Protein AF-A0A369H3G3-F1 (afdb_monomer_lite)

Foldseek 3Di:
DDDPPPPPPPPAFWEWEWDADLVQRKTWIWIDDPPDDTDIDIFGWDQQDDPPDDDPDDDDDPDSVVLVVVRSPKKKWFKWQDDPPPDIDTQAIEIFDDPQDSGIARDPDDRRYDHLVVLLVLLVVVCVQLVHQQADCCLNSPDGCVPDDPVRSVVSGNSRVSRDQLSSNLSVLLVVVCCVQPVPPDDRDHLVSLVSLLCDADPVRHHAEMEIEMAADDDPSSVVSSVSSCVSSVYHYHYRYGYYPDPDDDPPPPPPPPVPDDDDDDDDPDDDDDDDDDDDDDDDDDDDDDDPVVPD

Structure (mmCIF, N/CA/C/O backbone):
data_AF-A0A369H3G3-F1
#
_entry.id   AF-A0A369H3G3-F1
#
loop_
_atom_site.group_PDB
_atom_site.id
_atom_site.type_symbol
_atom_site.label_atom_id
_atom_site.label_alt_id
_atom_site.label_comp_id
_atom_site.label_asym_id
_atom_site.label_entity_id
_atom_site.label_seq_id
_atom_site.pdbx_PDB_ins_code
_atom_site.Cartn_x
_atom_site.Cartn_y
_atom_site.Cartn_z
_atom_site.occupancy
_atom_site.B_iso_or_equiv
_atom_site.auth_seq_id
_atom_site.auth_comp_id
_atom_site.auth_asym_id
_atom_site.auth_atom_id
_atom_site.pdbx_PDB_model_num
ATOM 1 N N . MET A 1 1 ? -27.348 44.292 0.854 1.00 45.50 1 MET A N 1
ATOM 2 C CA . MET A 1 1 ? -26.007 43.823 1.258 1.00 45.50 1 MET A CA 1
ATOM 3 C C . MET A 1 1 ? -26.190 42.672 2.229 1.00 45.50 1 MET A C 1
ATOM 5 O O . MET A 1 1 ? -26.580 42.899 3.362 1.00 45.50 1 MET A O 1
ATOM 9 N N . SER A 1 2 ? -26.004 41.445 1.760 1.00 36.53 2 SER A N 1
ATOM 10 C CA . SER A 1 2 ? -25.812 40.253 2.588 1.00 36.53 2 SER A CA 1
ATOM 11 C C . SER A 1 2 ? -25.067 39.283 1.681 1.00 36.53 2 SER A C 1
ATOM 13 O O . SER A 1 2 ? -25.612 38.836 0.674 1.00 36.53 2 SER A O 1
ATOM 15 N N . SER A 1 3 ? -23.766 39.162 1.949 1.00 36.84 3 SER A N 1
ATOM 16 C CA . SER A 1 3 ? -22.799 38.398 1.166 1.00 36.84 3 SER A CA 1
ATOM 17 C C . SER A 1 3 ? -23.162 36.923 1.227 1.00 36.84 3 SER A C 1
ATOM 19 O O . SER A 1 3 ? -23.218 36.341 2.309 1.00 36.84 3 SER A O 1
ATOM 21 N N . SER A 1 4 ? -23.431 36.330 0.071 1.00 40.62 4 SER A N 1
ATOM 22 C CA . SER A 1 4 ? -23.392 34.888 -0.112 1.00 40.62 4 SER A CA 1
ATOM 23 C C . SER A 1 4 ? -21.926 34.479 -0.242 1.00 40.62 4 SER A C 1
ATOM 25 O O . SER A 1 4 ? -21.420 34.329 -1.353 1.00 40.62 4 SER A O 1
ATOM 27 N N . ASP A 1 5 ? -21.246 34.333 0.891 1.00 36.75 5 ASP A N 1
ATOM 28 C CA . ASP A 1 5 ? -19.945 33.672 0.941 1.00 36.75 5 ASP A CA 1
ATOM 29 C C . ASP A 1 5 ? -20.209 32.165 0.870 1.00 36.75 5 ASP A C 1
ATOM 31 O O . ASP A 1 5 ? -20.329 31.459 1.871 1.00 36.75 5 ASP A O 1
ATOM 35 N N . THR A 1 6 ? -20.395 31.670 -0.352 1.00 38.16 6 THR A N 1
ATOM 36 C CA . THR A 1 6 ? -20.134 30.269 -0.655 1.00 38.16 6 THR A CA 1
ATOM 37 C C . THR A 1 6 ? -18.631 30.083 -0.524 1.00 38.16 6 THR A C 1
ATOM 39 O O . THR A 1 6 ? -17.883 30.366 -1.460 1.00 38.16 6 THR A O 1
ATOM 42 N N . ASP A 1 7 ? -18.197 29.654 0.661 1.00 36.34 7 ASP A N 1
ATOM 43 C CA . ASP A 1 7 ? -16.908 29.001 0.855 1.00 36.34 7 ASP A CA 1
ATOM 44 C C . ASP A 1 7 ? -16.880 27.764 -0.056 1.00 36.34 7 ASP A C 1
ATOM 46 O O . ASP A 1 7 ? -17.231 26.648 0.335 1.00 36.34 7 ASP A O 1
ATOM 50 N N . ASP A 1 8 ? -16.466 27.979 -1.304 1.00 37.00 8 ASP A N 1
ATOM 51 C CA . ASP A 1 8 ? -15.813 26.972 -2.123 1.00 37.00 8 ASP A CA 1
ATOM 52 C C . ASP A 1 8 ? -14.529 26.599 -1.380 1.00 37.00 8 ASP A C 1
ATOM 54 O O . ASP A 1 8 ? -13.436 27.105 -1.651 1.00 37.00 8 ASP A O 1
ATOM 58 N N . ALA A 1 9 ? -14.666 25.714 -0.391 1.00 38.75 9 ALA A N 1
ATOM 59 C CA . ALA A 1 9 ? -13.563 24.921 0.102 1.00 38.75 9 ALA A CA 1
ATOM 60 C C . ALA A 1 9 ? -13.058 24.126 -1.102 1.00 38.75 9 ALA A C 1
ATOM 62 O O . ALA A 1 9 ? -13.552 23.042 -1.403 1.00 38.75 9 ALA A O 1
ATOM 63 N N . LEU A 1 10 ? -12.125 24.723 -1.845 1.00 41.72 10 LEU A N 1
ATOM 64 C CA . LEU A 1 10 ? -11.350 24.064 -2.876 1.00 41.72 10 LEU A CA 1
ATOM 65 C C . LEU A 1 10 ? -10.839 22.769 -2.252 1.00 41.72 10 LEU A C 1
ATOM 67 O O . LEU A 1 10 ? -9.944 22.811 -1.402 1.00 41.72 10 LEU A O 1
ATOM 71 N N . ASP A 1 11 ? -11.458 21.652 -2.647 1.00 48.09 11 ASP A N 1
ATOM 72 C CA . ASP A 1 11 ? -11.053 20.285 -2.335 1.00 48.09 11 ASP A CA 1
ATOM 73 C C . ASP A 1 11 ? -9.601 20.155 -2.780 1.00 48.09 11 ASP A C 1
ATOM 75 O O . ASP A 1 11 ? -9.264 19.898 -3.940 1.00 48.09 11 ASP A O 1
ATOM 79 N N . THR A 1 12 ? -8.709 20.478 -1.861 1.00 62.12 12 THR A N 1
ATOM 80 C CA . THR A 1 12 ? -7.307 20.656 -2.162 1.00 62.12 12 THR A CA 1
ATOM 81 C C . THR A 1 12 ? -6.728 19.250 -2.172 1.00 62.12 12 THR A C 1
ATOM 83 O O . THR A 1 12 ? -6.909 18.438 -1.265 1.00 62.12 12 THR A O 1
ATOM 86 N N . VAL A 1 13 ? -6.148 18.880 -3.309 1.00 70.50 13 VAL A N 1
ATOM 87 C CA . VAL A 1 13 ? -5.650 17.524 -3.519 1.00 70.50 13 VAL A CA 1
ATOM 88 C C . VAL A 1 13 ? -4.270 17.424 -2.866 1.00 70.50 13 VAL A C 1
ATOM 90 O O . VAL A 1 13 ? -3.424 18.282 -3.132 1.00 70.50 13 VAL A O 1
ATOM 93 N N . PRO A 1 14 ? -3.987 16.381 -2.063 1.00 78.62 14 PRO A N 1
ATOM 94 C CA . PRO A 1 14 ? -2.675 16.211 -1.450 1.00 78.62 14 PRO A CA 1
ATOM 95 C C . PRO A 1 14 ? -1.556 16.229 -2.497 1.00 78.62 14 PRO A C 1
ATOM 97 O O . PRO A 1 14 ? -1.630 15.511 -3.499 1.00 78.62 14 PRO A O 1
ATOM 100 N N . LEU A 1 15 ? -0.493 17.000 -2.260 1.00 82.69 15 LEU A N 1
ATOM 101 C CA . LEU A 1 15 ? 0.568 17.212 -3.246 1.00 82.69 15 LEU A CA 1
ATOM 102 C C . LEU A 1 15 ? 1.833 16.418 -2.905 1.00 82.69 15 LEU A C 1
ATOM 104 O O . LEU A 1 15 ? 2.339 16.462 -1.785 1.00 82.69 15 LEU A O 1
ATOM 108 N N . PHE A 1 16 ? 2.388 15.741 -3.908 1.00 84.19 16 PHE A N 1
ATOM 109 C CA . PHE A 1 16 ? 3.675 15.058 -3.863 1.00 84.19 16 PHE A CA 1
ATOM 110 C C . PHE A 1 16 ? 4.708 15.791 -4.723 1.00 84.19 16 PHE A C 1
ATOM 112 O O . PHE A 1 16 ? 4.512 16.008 -5.921 1.00 84.19 16 PHE A O 1
ATOM 119 N N . ILE A 1 17 ? 5.856 16.096 -4.124 1.00 83.44 17 ILE A N 1
ATOM 120 C CA . ILE A 1 17 ? 7.028 16.649 -4.805 1.00 83.44 17 ILE A CA 1
ATOM 121 C C . ILE A 1 17 ? 8.156 15.630 -4.691 1.00 83.44 17 ILE A C 1
ATOM 123 O O . ILE A 1 17 ? 8.555 15.248 -3.590 1.00 83.44 17 ILE A O 1
ATOM 127 N N . HIS A 1 18 ? 8.646 15.165 -5.835 1.00 85.12 18 HIS A N 1
ATOM 128 C CA . HIS A 1 18 ? 9.759 14.225 -5.938 1.00 85.12 18 HIS A CA 1
ATOM 129 C C . HIS A 1 18 ? 11.017 14.993 -6.319 1.00 85.12 18 HIS A C 1
ATOM 131 O O . HIS A 1 18 ? 11.036 15.673 -7.338 1.00 85.12 18 HIS A O 1
ATOM 137 N N . VAL A 1 19 ? 12.055 14.888 -5.493 1.00 84.00 19 VAL A N 1
ATOM 138 C CA . VAL A 1 19 ? 13.368 15.487 -5.744 1.00 84.00 19 VAL A CA 1
ATOM 139 C C . VAL A 1 19 ? 14.396 14.375 -5.647 1.00 84.00 19 VAL A C 1
ATOM 141 O O . VAL A 1 19 ? 14.564 13.783 -4.579 1.00 84.00 19 VAL A O 1
ATOM 144 N N . TYR A 1 20 ? 15.047 14.061 -6.761 1.00 81.19 20 TYR A N 1
ATOM 145 C CA . TYR A 1 20 ? 16.100 13.059 -6.798 1.00 81.19 20 TYR A CA 1
ATOM 146 C C . TYR A 1 20 ? 17.467 13.735 -6.700 1.00 81.19 20 TYR A C 1
ATOM 148 O O . TYR A 1 20 ? 17.742 14.693 -7.412 1.00 81.19 20 TYR A O 1
ATOM 156 N N . ASP A 1 21 ? 18.309 13.236 -5.803 1.00 81.31 21 ASP A N 1
ATOM 157 C CA . ASP A 1 21 ? 19.702 13.641 -5.681 1.00 81.31 21 ASP A CA 1
ATOM 158 C C . ASP A 1 21 ? 20.582 12.508 -6.212 1.00 81.31 21 ASP A C 1
ATOM 160 O O . ASP A 1 21 ? 20.725 11.456 -5.580 1.00 81.31 21 ASP A O 1
ATOM 164 N N . SER A 1 22 ? 21.166 12.728 -7.391 1.00 78.31 22 SER A N 1
ATOM 165 C CA . SER A 1 22 ? 22.056 11.774 -8.054 1.00 78.31 22 SER A CA 1
ATOM 166 C C . SER A 1 22 ? 23.370 11.556 -7.306 1.00 78.31 22 SER A C 1
ATOM 168 O O . SER A 1 22 ? 23.975 10.500 -7.461 1.00 78.31 22 SER A O 1
ATOM 170 N N . THR A 1 23 ? 23.803 12.521 -6.490 1.00 78.44 23 THR A N 1
ATOM 171 C CA . THR A 1 23 ? 25.054 12.448 -5.721 1.00 78.44 23 THR A CA 1
ATOM 172 C C . THR A 1 23 ? 24.910 11.468 -4.569 1.00 78.44 23 THR A C 1
ATOM 174 O O . THR A 1 23 ? 25.780 10.635 -4.330 1.00 78.44 23 THR A O 1
ATOM 177 N N . THR A 1 24 ? 23.779 11.543 -3.865 1.00 77.31 24 THR A N 1
ATOM 178 C CA . THR A 1 24 ? 23.489 10.674 -2.717 1.00 77.31 24 THR A CA 1
ATOM 179 C C . THR A 1 24 ? 22.652 9.448 -3.086 1.00 77.31 24 THR A C 1
ATOM 181 O O . THR A 1 24 ? 22.405 8.600 -2.229 1.00 77.31 24 THR A O 1
ATOM 184 N N . ASN A 1 25 ? 22.222 9.331 -4.348 1.00 79.81 25 ASN A N 1
ATOM 185 C CA . ASN A 1 25 ? 21.319 8.287 -4.842 1.00 79.81 25 ASN A CA 1
ATOM 186 C C . ASN A 1 25 ? 20.021 8.211 -4.010 1.00 79.81 25 ASN A C 1
ATOM 188 O O . ASN A 1 25 ? 19.512 7.132 -3.683 1.00 79.81 25 ASN A O 1
ATOM 192 N N . THR A 1 26 ? 19.486 9.375 -3.621 1.00 82.12 26 THR A N 1
ATOM 193 C CA . THR A 1 26 ? 18.294 9.472 -2.770 1.00 82.12 26 THR A CA 1
ATOM 194 C C . THR A 1 26 ? 17.118 10.113 -3.496 1.00 82.12 26 THR A C 1
ATOM 196 O O . THR A 1 26 ? 17.262 11.099 -4.210 1.00 82.12 26 THR A O 1
ATOM 199 N N . LEU A 1 27 ? 15.920 9.562 -3.294 1.00 81.94 27 LEU A N 1
ATOM 200 C CA . LEU A 1 27 ? 14.663 10.184 -3.699 1.0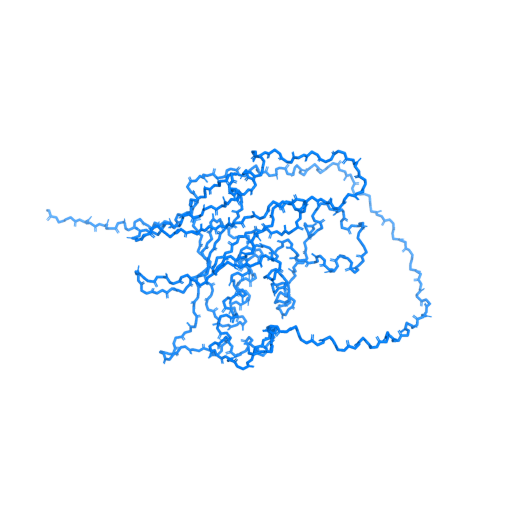0 81.94 27 LEU A CA 1
ATOM 201 C C . LEU A 1 27 ? 14.012 10.807 -2.464 1.00 81.94 27 LEU A C 1
ATOM 203 O O . LEU A 1 27 ? 13.510 10.105 -1.583 1.00 81.94 27 LEU A O 1
ATOM 207 N N . LYS A 1 28 ? 14.012 12.134 -2.398 1.00 85.00 28 LYS A N 1
ATOM 208 C CA . LYS A 1 28 ? 13.278 12.903 -1.396 1.00 85.00 28 LYS A CA 1
ATOM 209 C C . LYS A 1 28 ? 11.845 13.101 -1.876 1.00 85.00 28 LYS A C 1
ATOM 211 O O . LYS A 1 28 ? 11.605 13.567 -2.987 1.00 85.00 28 LYS A O 1
ATOM 216 N N . VAL A 1 29 ? 10.893 12.776 -1.014 1.00 82.94 29 VAL A N 1
ATOM 217 C CA . VAL A 1 29 ? 9.469 13.006 -1.235 1.00 82.94 29 VAL A CA 1
ATOM 218 C C . VAL A 1 29 ? 8.984 14.019 -0.221 1.00 82.94 29 VAL A C 1
ATOM 220 O O . VAL A 1 29 ? 9.092 13.794 0.982 1.00 82.94 29 VAL A O 1
ATOM 223 N N . VAL A 1 30 ? 8.459 15.133 -0.716 1.00 82.00 30 VAL A N 1
ATOM 224 C CA . VAL A 1 30 ? 7.748 16.114 0.099 1.00 82.00 30 VAL A CA 1
ATOM 225 C C . VAL A 1 30 ? 6.263 15.919 -0.145 1.00 82.00 30 VAL A C 1
ATOM 227 O O . VAL A 1 30 ? 5.804 16.008 -1.283 1.00 82.00 30 VAL A O 1
ATOM 23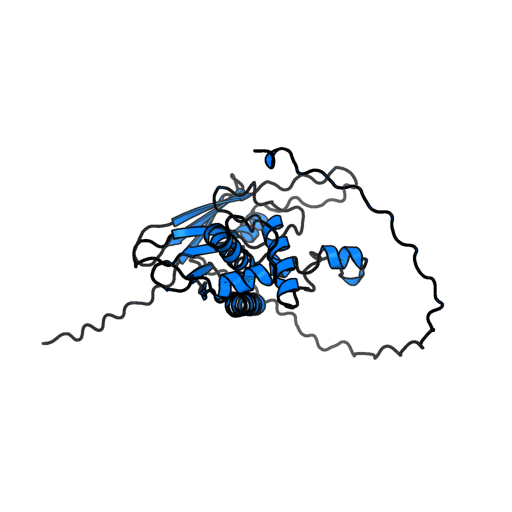0 N N . PHE A 1 31 ? 5.535 15.614 0.917 1.00 81.62 31 PHE A N 1
ATOM 231 C CA . PHE A 1 31 ? 4.087 15.590 0.936 1.00 81.62 31 PHE A CA 1
ATOM 232 C C . PHE A 1 31 ? 3.589 16.881 1.577 1.00 81.62 31 PHE A C 1
ATOM 234 O O . PHE A 1 31 ? 4.035 17.247 2.665 1.00 81.62 31 PHE A O 1
ATOM 241 N N . GLN A 1 32 ? 2.691 17.571 0.891 1.00 77.69 32 GLN A N 1
ATOM 242 C CA . GLN A 1 32 ? 2.034 18.760 1.403 1.00 77.69 32 GLN A CA 1
ATOM 243 C C . GLN A 1 32 ? 0.539 18.476 1.480 1.00 77.69 32 GLN A C 1
ATOM 245 O O . GLN A 1 32 ? -0.100 18.222 0.455 1.00 77.69 32 GLN A O 1
ATOM 250 N N . ASP A 1 33 ? 0.029 18.486 2.709 1.00 70.81 33 ASP A N 1
ATOM 251 C CA . ASP A 1 33 ? -1.402 18.522 2.964 1.00 70.81 33 ASP A CA 1
ATOM 252 C C . ASP A 1 33 ? -1.888 19.972 2.891 1.00 70.81 33 ASP A C 1
ATOM 254 O O . ASP A 1 33 ? -1.112 20.927 2.976 1.00 70.81 33 ASP A O 1
ATOM 258 N N . CYS A 1 34 ? -3.185 20.131 2.722 1.00 59.50 34 CYS A N 1
ATOM 259 C CA . CYS A 1 34 ? -3.842 21.380 2.367 1.00 59.50 34 CYS A CA 1
ATOM 260 C C . CYS A 1 34 ? -3.800 22.422 3.489 1.00 59.50 34 CYS A C 1
ATOM 262 O O . CYS A 1 34 ? -3.930 23.614 3.226 1.00 59.50 34 CYS A O 1
ATOM 264 N N . ALA A 1 35 ? -3.600 21.970 4.730 1.00 55.72 35 ALA A N 1
ATOM 265 C CA . ALA A 1 35 ? -3.728 22.795 5.924 1.00 55.72 35 ALA A CA 1
ATOM 266 C C . ALA A 1 35 ? -2.427 22.974 6.732 1.00 55.72 35 ALA A C 1
ATOM 268 O O . ALA A 1 35 ? -2.279 24.003 7.382 1.00 55.72 35 ALA A O 1
ATOM 269 N N . GLU A 1 36 ? -1.486 22.018 6.734 1.00 57.53 36 GLU A N 1
ATOM 270 C CA . GLU A 1 36 ? -0.397 21.943 7.736 1.00 57.53 36 GLU A CA 1
ATOM 271 C C . GLU A 1 36 ? 0.850 21.148 7.202 1.00 57.53 36 GLU A C 1
ATOM 273 O O . GLU A 1 36 ? 0.853 20.743 6.037 1.00 57.53 36 GLU A O 1
ATOM 278 N N . PRO A 1 37 ? 1.987 21.026 7.937 1.00 54.44 37 PRO A N 1
ATOM 279 C CA . PRO A 1 37 ? 3.346 21.169 7.399 1.00 54.44 37 PRO A CA 1
ATOM 280 C C . PRO A 1 37 ? 3.811 20.099 6.401 1.00 54.44 37 PRO A C 1
ATOM 282 O O . PRO A 1 37 ? 3.412 18.938 6.426 1.00 54.44 37 PRO A O 1
ATOM 285 N N . ARG A 1 38 ? 4.781 20.505 5.570 1.00 69.69 38 ARG A N 1
ATOM 286 C CA . ARG A 1 38 ? 5.497 19.664 4.601 1.00 69.69 38 ARG A CA 1
ATOM 287 C C . ARG A 1 38 ? 6.117 18.439 5.279 1.00 69.69 38 ARG A C 1
ATOM 289 O O . ARG A 1 38 ? 7.157 18.544 5.929 1.00 69.69 38 ARG A O 1
ATOM 296 N N . ILE A 1 39 ? 5.530 17.267 5.068 1.00 74.38 39 ILE A N 1
ATOM 297 C CA . ILE A 1 39 ? 6.099 15.996 5.512 1.00 74.38 39 ILE A CA 1
ATOM 298 C C . ILE A 1 39 ? 7.190 15.599 4.522 1.00 74.38 39 ILE A C 1
ATOM 300 O O . ILE A 1 39 ? 6.956 15.535 3.318 1.00 74.38 39 ILE A O 1
ATOM 304 N N . ILE A 1 40 ? 8.394 15.323 5.018 1.00 79.62 40 ILE A N 1
ATOM 305 C CA . ILE A 1 40 ? 9.544 14.980 4.181 1.00 79.62 40 ILE A CA 1
ATOM 306 C C . ILE A 1 40 ? 9.984 13.557 4.494 1.00 79.62 40 ILE A C 1
ATOM 308 O O . ILE A 1 40 ? 10.373 13.260 5.620 1.00 79.62 40 ILE A O 1
ATOM 312 N N . HIS A 1 41 ? 10.007 12.704 3.473 1.00 84.25 41 HIS A N 1
ATOM 313 C CA . HIS A 1 41 ? 10.590 11.368 3.551 1.00 84.25 41 HIS A CA 1
ATOM 314 C C . HIS A 1 41 ? 11.732 11.211 2.553 1.00 84.25 41 HIS A C 1
ATOM 316 O O . HIS A 1 41 ? 11.713 11.809 1.478 1.00 84.25 41 HIS A O 1
ATOM 322 N N . LYS A 1 42 ? 12.738 10.405 2.893 1.00 83.50 42 LYS A N 1
ATOM 323 C CA . LYS A 1 42 ? 13.883 10.126 2.018 1.00 83.50 42 LYS A CA 1
ATOM 324 C C . LYS A 1 42 ? 13.992 8.627 1.766 1.00 83.50 42 LYS A C 1
ATOM 326 O O . LYS A 1 42 ? 14.165 7.845 2.698 1.00 83.50 42 LYS A O 1
ATOM 331 N N . PHE A 1 43 ? 13.934 8.238 0.500 1.00 79.56 43 PHE A N 1
ATOM 332 C CA . PHE A 1 43 ? 14.258 6.893 0.044 1.00 79.56 43 PHE A CA 1
ATOM 333 C C . PHE A 1 43 ? 15.728 6.864 -0.375 1.00 79.56 43 PHE A C 1
ATOM 335 O O . PHE A 1 43 ? 16.113 7.550 -1.319 1.00 79.56 43 PHE A O 1
ATOM 342 N N . SER A 1 44 ? 16.553 6.099 0.339 1.00 79.69 44 SER A N 1
ATOM 343 C CA . SER A 1 44 ? 17.955 5.892 -0.032 1.00 79.69 44 SER A CA 1
ATOM 344 C C . SER A 1 44 ? 18.089 4.667 -0.919 1.00 79.69 44 SER A C 1
ATOM 346 O O . SER A 1 44 ? 17.426 3.655 -0.672 1.00 79.69 44 SER A O 1
ATOM 348 N N . HIS A 1 45 ? 18.939 4.745 -1.940 1.00 74.94 45 HIS A N 1
ATOM 349 C CA . HIS A 1 45 ? 19.195 3.625 -2.824 1.00 74.94 45 HIS A CA 1
ATOM 350 C C . HIS A 1 45 ? 20.665 3.206 -2.782 1.00 74.94 45 HIS A C 1
ATOM 352 O O . HIS A 1 45 ? 21.576 4.029 -2.833 1.00 74.94 45 HIS A O 1
ATOM 358 N N . GLN A 1 46 ? 20.911 1.901 -2.700 1.00 66.25 46 GLN A N 1
ATOM 359 C CA . GLN A 1 46 ? 22.236 1.351 -2.918 1.00 66.25 46 GLN A CA 1
ATOM 360 C C . GLN A 1 46 ? 22.535 1.404 -4.415 1.00 66.25 46 GLN A C 1
ATOM 362 O O . GLN A 1 46 ? 21.661 1.045 -5.216 1.00 66.25 46 GLN A O 1
ATOM 367 N N . PRO A 1 47 ? 23.754 1.812 -4.805 1.00 57.44 47 PRO A N 1
ATOM 368 C CA . PRO A 1 47 ? 24.253 1.560 -6.147 1.00 57.44 47 PRO A CA 1
ATOM 369 C C . PRO A 1 47 ? 24.068 0.078 -6.478 1.00 57.44 47 PRO A C 1
ATOM 371 O O . PRO A 1 47 ? 24.122 -0.777 -5.588 1.00 57.44 47 PRO A O 1
ATOM 374 N N . ALA A 1 48 ? 23.806 -0.236 -7.742 1.00 52.88 48 ALA A N 1
ATOM 375 C CA . ALA A 1 48 ? 23.780 -1.627 -8.158 1.00 52.88 48 ALA A CA 1
ATOM 376 C C . ALA A 1 48 ? 25.125 -2.272 -7.813 1.00 52.88 48 ALA A C 1
ATOM 378 O O . ALA A 1 48 ? 26.171 -1.725 -8.158 1.00 52.88 48 ALA A O 1
ATOM 379 N N . ALA A 1 49 ? 25.097 -3.402 -7.104 1.00 44.69 49 ALA A N 1
ATOM 380 C CA . ALA A 1 49 ? 26.300 -4.198 -6.941 1.00 44.69 49 ALA A CA 1
ATOM 381 C C . ALA A 1 49 ? 26.794 -4.565 -8.342 1.00 44.69 49 ALA A C 1
ATOM 383 O O . ALA A 1 49 ? 26.006 -5.046 -9.164 1.00 44.69 49 ALA A O 1
ATOM 384 N N . THR A 1 50 ? 28.070 -4.300 -8.616 1.00 39.81 50 THR A N 1
ATOM 385 C CA . THR A 1 50 ? 28.742 -4.775 -9.822 1.00 39.81 50 THR A CA 1
ATOM 386 C C . THR A 1 50 ? 28.441 -6.270 -9.948 1.00 39.81 50 THR A C 1
ATOM 388 O O . THR A 1 50 ? 28.608 -6.987 -8.953 1.00 39.81 50 THR A O 1
ATOM 391 N N . PRO A 1 51 ? 27.921 -6.758 -11.090 1.00 41.06 51 PRO A N 1
ATOM 392 C CA . PRO A 1 51 ? 27.710 -8.188 -11.253 1.00 41.06 51 PRO A CA 1
ATOM 393 C C . PRO A 1 51 ? 29.043 -8.911 -11.003 1.00 41.06 51 PRO A C 1
ATOM 395 O O . PRO A 1 51 ? 30.087 -8.376 -11.388 1.00 41.06 51 PRO A O 1
ATOM 398 N N . PRO A 1 52 ? 29.038 -10.077 -10.329 1.00 36.12 52 PRO A N 1
ATOM 399 C CA . PRO A 1 52 ? 30.250 -10.860 -10.159 1.00 36.12 52 PRO A CA 1
ATOM 400 C C . PRO A 1 52 ? 30.851 -11.131 -11.537 1.00 36.12 52 PRO A C 1
ATOM 402 O O . PRO A 1 52 ? 30.162 -11.568 -12.459 1.00 36.12 52 PRO A O 1
ATOM 405 N N . THR A 1 53 ? 32.119 -10.762 -11.656 1.00 45.41 53 THR A N 1
ATOM 406 C CA . THR A 1 53 ? 32.966 -10.862 -12.835 1.00 45.41 53 THR A CA 1
ATOM 407 C C . THR A 1 53 ? 32.898 -12.267 -13.416 1.00 45.41 53 THR A C 1
ATOM 409 O O . THR A 1 53 ? 33.418 -13.186 -12.804 1.00 45.41 53 THR A O 1
ATOM 412 N N . GLU A 1 54 ? 32.249 -12.419 -14.569 1.00 40.59 54 GLU A N 1
ATOM 413 C CA . GLU A 1 54 ? 32.620 -13.323 -15.663 1.00 40.59 54 GLU A CA 1
ATOM 414 C C . GLU A 1 54 ? 31.589 -13.161 -16.792 1.00 40.59 54 GLU A C 1
ATOM 416 O O . GLU A 1 54 ? 30.384 -13.134 -16.563 1.00 40.59 54 GLU A O 1
ATOM 421 N N . ILE A 1 55 ? 32.082 -13.033 -18.025 1.00 39.66 55 ILE A N 1
ATOM 422 C CA . ILE A 1 55 ? 31.369 -12.622 -19.248 1.00 39.66 55 ILE A CA 1
ATOM 423 C C . ILE A 1 55 ? 31.171 -11.098 -19.351 1.00 39.66 55 ILE A C 1
ATOM 425 O O . ILE A 1 55 ? 30.076 -10.543 -19.278 1.00 39.66 55 ILE A O 1
ATOM 429 N N . ALA A 1 56 ? 32.289 -10.414 -19.605 1.00 39.72 56 ALA A N 1
ATOM 430 C CA . ALA A 1 56 ? 32.305 -9.079 -20.185 1.00 39.72 56 ALA A CA 1
ATOM 431 C C . ALA A 1 56 ? 31.723 -9.123 -21.612 1.00 39.72 56 ALA A C 1
ATOM 433 O O . ALA A 1 56 ? 32.437 -9.287 -22.596 1.00 39.72 56 ALA A O 1
ATOM 434 N N . THR A 1 57 ? 30.407 -8.973 -21.733 1.00 38.53 57 THR A N 1
ATOM 435 C CA . THR A 1 57 ? 29.795 -8.364 -22.919 1.00 38.53 57 THR A CA 1
ATOM 436 C C . THR A 1 57 ? 29.316 -6.989 -22.486 1.00 38.53 57 THR A C 1
ATOM 438 O O . THR A 1 57 ? 28.636 -6.871 -21.473 1.00 38.53 57 THR A O 1
ATOM 441 N N . ALA A 1 58 ? 29.746 -5.949 -23.198 1.00 41.91 58 ALA A N 1
ATOM 442 C CA . ALA A 1 58 ? 29.583 -4.541 -22.848 1.00 41.91 58 ALA A CA 1
ATOM 443 C C . ALA A 1 58 ? 28.136 -4.154 -22.470 1.00 41.91 58 ALA A C 1
ATOM 445 O O . ALA A 1 58 ? 27.352 -3.722 -23.310 1.00 41.91 58 ALA A O 1
ATOM 446 N N . THR A 1 59 ? 27.768 -4.268 -21.194 1.00 41.31 59 THR A N 1
ATOM 447 C CA . THR A 1 59 ? 26.564 -3.629 -20.659 1.00 41.31 59 THR A CA 1
ATOM 448 C C . THR A 1 59 ? 26.937 -2.231 -20.203 1.00 41.31 59 THR A C 1
ATOM 450 O O . THR A 1 59 ? 27.602 -2.059 -19.182 1.00 41.31 59 THR A O 1
ATOM 453 N N . ALA A 1 60 ? 26.530 -1.254 -21.012 1.00 43.62 60 ALA A N 1
ATOM 454 C CA . ALA A 1 60 ? 26.674 0.170 -20.768 1.00 43.62 60 ALA A CA 1
ATOM 455 C C . ALA A 1 60 ? 26.284 0.543 -19.331 1.00 43.62 60 ALA A C 1
ATOM 457 O O . ALA A 1 60 ? 25.219 0.162 -18.837 1.00 43.62 60 ALA A O 1
ATOM 458 N N . THR A 1 61 ? 27.142 1.317 -18.671 1.00 49.12 61 THR A N 1
ATOM 459 C CA . THR A 1 61 ? 26.806 2.016 -17.433 1.00 49.12 61 THR A CA 1
ATOM 460 C C . THR A 1 61 ? 25.548 2.850 -17.700 1.00 49.12 61 THR A C 1
ATOM 462 O O . THR A 1 61 ? 25.559 3.642 -18.646 1.00 49.12 61 THR A O 1
ATOM 465 N N . PRO A 1 62 ? 24.451 2.682 -16.939 1.00 55.56 62 PRO A N 1
ATOM 466 C CA . PRO A 1 62 ? 23.242 3.461 -17.175 1.00 55.56 62 PRO A CA 1
ATOM 467 C C . PRO A 1 62 ? 23.563 4.951 -17.030 1.00 55.56 62 PRO A C 1
ATOM 469 O O . PRO A 1 62 ? 24.212 5.363 -16.065 1.00 55.56 62 PRO A O 1
ATOM 472 N N . ASN A 1 63 ? 23.129 5.754 -18.002 1.00 68.56 63 ASN A N 1
ATOM 473 C CA . ASN A 1 63 ? 23.336 7.198 -17.993 1.00 68.56 63 ASN A CA 1
ATOM 474 C C . ASN A 1 63 ? 22.692 7.788 -16.723 1.00 68.56 63 ASN A C 1
ATOM 476 O O . ASN A 1 63 ? 21.566 7.427 -16.372 1.00 68.56 63 ASN A O 1
ATOM 480 N N . SER A 1 64 ? 23.376 8.699 -16.027 1.00 68.94 64 SER A N 1
ATOM 481 C CA . SER A 1 64 ? 22.875 9.314 -14.787 1.00 68.94 64 SER A CA 1
ATOM 482 C C . SER A 1 64 ? 21.475 9.922 -14.959 1.00 68.94 64 SER A C 1
ATOM 484 O O . SER A 1 64 ? 20.634 9.785 -14.069 1.00 68.94 64 SER A O 1
ATOM 486 N N . LYS A 1 65 ? 21.188 10.482 -16.144 1.00 75.31 65 LYS A N 1
ATOM 487 C CA . LYS A 1 65 ? 19.870 11.024 -16.518 1.00 75.31 65 LYS A CA 1
ATOM 488 C C . LYS A 1 65 ? 18.771 9.962 -16.614 1.00 75.31 65 LYS A C 1
ATOM 490 O O . LYS A 1 65 ? 17.617 10.228 -16.276 1.00 75.31 65 LYS A O 1
ATOM 495 N N . GLU A 1 66 ? 19.100 8.754 -17.071 1.00 75.12 66 GLU A N 1
ATOM 496 C CA . GLU A 1 66 ? 18.139 7.646 -17.159 1.00 75.12 66 GLU A CA 1
ATOM 497 C C . GLU A 1 66 ? 17.771 7.138 -15.768 1.00 75.12 66 GLU A C 1
ATOM 499 O O . GLU A 1 66 ? 16.594 6.909 -15.485 1.00 75.12 66 GLU A O 1
ATOM 504 N N . VAL A 1 67 ? 18.764 7.013 -14.883 1.00 74.50 67 VAL A N 1
ATOM 505 C CA . VAL A 1 67 ? 18.545 6.619 -13.487 1.00 74.50 67 VAL A CA 1
ATOM 506 C C . VAL A 1 67 ? 17.673 7.653 -12.781 1.00 74.50 67 VAL A C 1
ATOM 508 O O . VAL A 1 67 ? 16.671 7.286 -12.171 1.00 74.50 67 VAL A O 1
ATOM 511 N N . GLU A 1 68 ? 17.994 8.940 -12.913 1.00 77.94 68 GLU A N 1
ATOM 512 C CA . GLU A 1 68 ? 17.190 10.035 -12.363 1.00 77.94 68 GLU A CA 1
ATOM 513 C C . GLU A 1 68 ? 15.737 9.977 -12.851 1.00 77.94 68 GLU A C 1
ATOM 515 O O . GLU A 1 68 ? 14.807 9.931 -12.042 1.00 77.94 68 GLU A O 1
ATOM 520 N N . THR A 1 69 ? 15.533 9.871 -14.166 1.00 79.00 69 THR A N 1
ATOM 521 C CA . THR A 1 69 ? 14.195 9.777 -14.768 1.00 79.00 69 THR A CA 1
ATOM 522 C C . THR A 1 69 ? 13.418 8.577 -14.225 1.00 79.00 69 THR A C 1
ATOM 524 O O . THR A 1 69 ? 12.238 8.676 -13.882 1.00 79.00 69 THR A O 1
ATOM 527 N N . GLN A 1 70 ? 14.069 7.420 -14.098 1.00 79.38 70 GLN A N 1
ATOM 528 C CA . GLN A 1 70 ? 13.440 6.218 -13.558 1.00 79.38 70 GLN A CA 1
ATOM 529 C C . GLN A 1 70 ? 13.057 6.359 -12.084 1.00 79.38 70 GLN A C 1
ATOM 531 O O . GLN A 1 70 ? 12.010 5.830 -11.696 1.00 79.38 70 GLN A O 1
ATOM 536 N N . GLN A 1 71 ? 13.864 7.050 -11.272 1.00 81.75 71 GLN A N 1
ATOM 537 C CA . GLN A 1 71 ? 13.555 7.293 -9.861 1.00 81.75 71 GLN A CA 1
ATOM 538 C C . GLN A 1 71 ? 12.416 8.301 -9.695 1.00 81.75 71 GLN A C 1
ATOM 540 O O . GLN A 1 71 ? 11.477 8.031 -8.945 1.00 81.75 71 GLN A O 1
ATOM 545 N N . LEU A 1 72 ? 12.418 9.394 -10.461 1.00 82.06 72 LEU A N 1
ATOM 546 C CA . LEU A 1 72 ? 11.323 10.372 -10.477 1.00 82.06 72 LEU A CA 1
ATOM 547 C C . LEU A 1 72 ? 9.993 9.752 -10.947 1.00 82.06 72 LEU A C 1
ATOM 549 O O . LEU A 1 72 ? 8.913 10.117 -10.478 1.00 82.06 72 LEU A O 1
ATOM 553 N N . ASN A 1 73 ? 10.051 8.739 -11.814 1.00 83.88 73 ASN A N 1
ATOM 554 C CA . ASN A 1 73 ? 8.871 8.014 -12.288 1.00 83.88 73 ASN A CA 1
ATOM 555 C C . ASN A 1 73 ? 8.330 6.965 -11.300 1.00 83.88 73 ASN A C 1
ATOM 557 O O . ASN A 1 73 ? 7.249 6.410 -11.528 1.00 83.88 73 ASN A O 1
ATOM 561 N N . LYS A 1 74 ? 9.022 6.675 -10.187 1.00 86.88 74 LYS A N 1
ATOM 562 C CA . LYS A 1 74 ? 8.530 5.709 -9.193 1.00 86.88 74 LYS A CA 1
ATOM 563 C C . LYS A 1 74 ? 7.286 6.232 -8.504 1.00 86.88 74 LYS A C 1
ATOM 565 O O . LYS A 1 74 ? 7.241 7.370 -8.054 1.00 86.88 74 LYS A O 1
ATOM 570 N N . VAL A 1 75 ? 6.282 5.378 -8.335 1.00 90.38 75 VAL A N 1
ATOM 571 C CA . VAL A 1 75 ? 5.146 5.660 -7.452 1.00 90.38 75 VAL A CA 1
ATOM 572 C C . VAL A 1 75 ? 5.609 5.551 -6.008 1.00 90.38 75 VAL A C 1
ATOM 574 O O . VAL A 1 75 ? 6.173 4.535 -5.619 1.00 90.38 75 VAL A O 1
ATOM 577 N N . THR A 1 76 ? 5.368 6.580 -5.208 1.00 92.56 76 THR A N 1
ATOM 578 C CA . THR A 1 76 ? 5.559 6.562 -3.753 1.00 92.56 76 THR A CA 1
ATOM 579 C C . THR A 1 76 ? 4.225 6.765 -3.051 1.00 92.56 76 THR A C 1
ATOM 581 O O . THR A 1 76 ? 3.286 7.308 -3.642 1.00 92.56 76 THR A O 1
ATOM 584 N N . GLY A 1 77 ? 4.150 6.355 -1.793 1.00 92.81 77 GLY A N 1
ATOM 585 C CA . GLY A 1 77 ? 2.993 6.581 -0.941 1.00 92.81 77 GLY A CA 1
ATOM 586 C C . GLY A 1 77 ? 3.250 6.155 0.495 1.00 92.81 77 GLY A C 1
ATOM 587 O O . GLY A 1 77 ? 4.337 5.667 0.817 1.00 92.81 77 GLY A O 1
ATOM 588 N N . PHE A 1 78 ? 2.246 6.325 1.344 1.00 93.44 78 PHE A N 1
ATOM 589 C CA . PHE A 1 78 ? 2.320 5.974 2.755 1.00 93.44 78 PHE A CA 1
ATOM 590 C C . PHE A 1 78 ? 0.982 5.483 3.309 1.00 93.44 78 PHE A C 1
ATOM 592 O O . PHE A 1 78 ? -0.085 5.736 2.747 1.00 93.44 78 PHE A O 1
ATOM 599 N N . LEU A 1 79 ? 1.066 4.732 4.406 1.00 94.25 79 LEU A N 1
ATOM 600 C CA . LEU A 1 79 ? -0.065 4.287 5.204 1.00 94.25 79 LEU A CA 1
ATOM 601 C C . LEU A 1 79 ? -0.277 5.285 6.338 1.00 94.25 79 LEU A C 1
ATOM 603 O O . LEU A 1 79 ? 0.635 5.519 7.132 1.00 94.25 79 LEU A O 1
ATOM 607 N N . ALA A 1 80 ? -1.483 5.824 6.418 1.00 90.75 80 ALA A N 1
ATOM 608 C CA . ALA A 1 80 ? -1.891 6.783 7.424 1.00 90.75 80 ALA A CA 1
ATOM 609 C C . ALA A 1 80 ? -3.013 6.223 8.300 1.00 90.75 80 ALA A C 1
ATOM 611 O O . ALA A 1 80 ? -3.953 5.592 7.804 1.00 90.75 80 ALA A O 1
ATOM 612 N N . LEU A 1 81 ? -2.921 6.497 9.600 1.00 87.25 81 LEU A N 1
ATOM 613 C CA . LEU A 1 81 ? -4.065 6.462 10.502 1.00 87.25 81 LEU A CA 1
ATOM 614 C C . LEU A 1 81 ? -4.784 7.812 10.399 1.00 87.25 81 LEU A C 1
ATOM 616 O O . LEU A 1 81 ? -4.166 8.835 10.716 1.00 87.25 81 LEU A O 1
ATOM 620 N N . PRO A 1 82 ? -6.048 7.840 9.942 1.00 77.88 82 PRO A N 1
ATOM 621 C CA . PRO A 1 82 ? -6.820 9.071 9.929 1.00 77.88 82 PRO A CA 1
ATOM 622 C C . PRO A 1 82 ? -7.050 9.531 11.375 1.00 77.88 82 PRO A C 1
ATOM 624 O O . PRO A 1 82 ? -7.614 8.792 12.179 1.00 77.88 82 PRO A O 1
ATOM 627 N N . GLY A 1 83 ? -6.573 10.732 11.706 1.00 66.44 83 GLY A N 1
ATOM 628 C CA . GLY A 1 83 ? -6.836 11.408 12.979 1.00 66.44 83 GLY A CA 1
ATOM 629 C C . GLY A 1 83 ? -7.869 12.527 12.820 1.00 66.44 83 GLY A C 1
ATOM 630 O O . GLY A 1 83 ? -8.467 12.684 11.756 1.00 66.44 83 GLY A O 1
ATOM 631 N N . SER A 1 84 ? -8.049 13.353 13.858 1.00 53.00 84 SER A N 1
ATOM 632 C CA . SER A 1 84 ? -8.670 14.672 13.674 1.00 53.00 84 SER A CA 1
ATOM 633 C C . SER A 1 84 ? -7.810 15.524 12.729 1.00 53.00 84 SER A C 1
ATOM 635 O O . SER A 1 84 ? -6.618 15.249 12.579 1.00 53.00 84 SER A O 1
ATOM 637 N N . LEU A 1 85 ? -8.410 16.550 12.108 1.00 43.56 85 LEU A N 1
ATOM 638 C CA . LEU A 1 85 ? -7.896 17.373 10.990 1.00 43.56 85 LEU A CA 1
ATOM 639 C C . LEU A 1 85 ? -6.421 17.847 11.065 1.00 43.56 85 LEU A C 1
ATOM 641 O O . LEU A 1 85 ? -5.901 18.329 10.069 1.00 43.56 85 LEU A O 1
ATOM 645 N N . ARG A 1 86 ? -5.736 17.720 12.210 1.00 49.16 86 ARG A N 1
ATOM 646 C CA . ARG A 1 86 ? -4.358 18.186 12.446 1.00 49.16 86 ARG A CA 1
ATOM 647 C C . ARG A 1 86 ? -3.349 17.096 12.850 1.00 49.16 86 ARG A C 1
ATOM 649 O O . ARG A 1 86 ? -2.206 17.417 13.156 1.00 49.16 86 ARG A O 1
ATOM 656 N N . LYS A 1 87 ? -3.732 15.811 12.926 1.00 61.12 87 LYS A N 1
ATOM 657 C CA . LYS A 1 87 ? -2.851 14.734 13.450 1.00 61.12 87 LYS A CA 1
ATOM 658 C C . LYS A 1 87 ? -2.954 13.413 12.683 1.00 61.12 87 LYS A C 1
ATOM 660 O O . LYS A 1 87 ? -3.129 12.347 13.276 1.00 61.12 87 LYS A O 1
ATOM 665 N N . THR A 1 88 ? -2.813 13.454 11.362 1.00 70.69 88 THR A N 1
ATOM 666 C CA . THR A 1 88 ? -2.649 12.225 10.571 1.00 70.69 88 THR A CA 1
ATOM 667 C C . THR A 1 88 ? -1.307 11.571 10.904 1.00 70.69 88 THR A C 1
ATOM 669 O O . THR A 1 88 ? -0.245 12.140 10.653 1.00 70.69 88 THR A O 1
ATOM 672 N N . SER A 1 89 ? -1.342 10.367 11.477 1.00 83.56 89 SER A N 1
ATOM 673 C CA . SER A 1 89 ? -0.12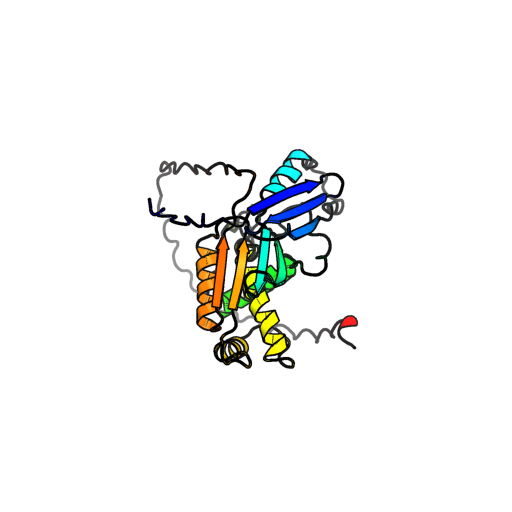7 9.636 11.856 1.00 83.56 89 SER A CA 1
ATOM 674 C C . SER A 1 89 ? 0.328 8.731 10.718 1.00 83.56 89 SER A C 1
ATOM 676 O O . SER A 1 89 ? -0.420 7.854 10.279 1.00 83.56 89 SER A O 1
ATOM 678 N N . ILE A 1 90 ? 1.564 8.916 10.247 1.00 88.38 90 ILE A N 1
ATOM 679 C CA . ILE A 1 90 ? 2.150 8.056 9.215 1.00 88.38 90 ILE A CA 1
ATOM 680 C C . ILE A 1 90 ? 2.790 6.837 9.864 1.00 88.38 90 ILE A C 1
ATOM 682 O O . ILE A 1 90 ? 3.699 6.952 10.682 1.00 88.38 90 ILE A O 1
ATOM 686 N N . LEU A 1 91 ? 2.340 5.660 9.443 1.00 90.12 91 LEU A N 1
ATOM 687 C CA . LEU A 1 91 ? 2.832 4.386 9.956 1.00 90.12 91 LEU A CA 1
ATOM 688 C C . LEU A 1 91 ? 3.959 3.804 9.115 1.00 90.12 91 LEU A C 1
ATOM 690 O O . LEU A 1 91 ? 4.894 3.210 9.650 1.00 90.12 91 LEU A O 1
ATOM 694 N N . ALA A 1 92 ? 3.855 3.936 7.793 1.00 92.81 92 ALA A N 1
ATOM 695 C CA . ALA A 1 92 ? 4.866 3.415 6.892 1.00 92.81 92 ALA A CA 1
ATOM 696 C C . ALA A 1 92 ? 4.847 4.084 5.522 1.00 92.81 92 ALA A C 1
ATOM 698 O O . ALA A 1 92 ? 3.791 4.421 4.999 1.00 92.81 92 ALA A O 1
ATOM 699 N N . TRP A 1 93 ? 6.017 4.162 4.903 1.00 93.75 93 TRP A N 1
ATOM 700 C CA . TRP A 1 93 ? 6.257 4.610 3.540 1.00 93.75 93 TRP A CA 1
ATOM 701 C C . TRP A 1 93 ? 6.535 3.435 2.615 1.00 93.75 93 TRP A C 1
ATOM 703 O O . TRP A 1 93 ? 7.142 2.440 3.005 1.00 93.75 93 TRP A O 1
ATOM 713 N N . ALA A 1 94 ? 6.162 3.563 1.350 1.00 93.31 94 ALA A N 1
ATOM 714 C CA . ALA A 1 94 ? 6.498 2.594 0.324 1.00 93.31 94 ALA A CA 1
ATOM 715 C C . ALA A 1 94 ? 6.788 3.277 -1.013 1.00 93.31 94 ALA A C 1
ATOM 717 O O . ALA A 1 94 ? 6.184 4.285 -1.377 1.00 93.31 94 ALA A O 1
ATOM 718 N N . GLN A 1 95 ? 7.691 2.664 -1.771 1.00 92.19 95 GLN A N 1
ATOM 719 C CA . GLN A 1 95 ? 8.035 3.046 -3.135 1.00 92.19 95 GLN A CA 1
ATOM 720 C C . GLN A 1 95 ? 7.812 1.851 -4.058 1.00 92.19 95 GLN A C 1
ATOM 722 O O . GLN A 1 95 ? 8.117 0.717 -3.698 1.00 92.19 95 GLN A O 1
ATOM 727 N N . SER A 1 96 ? 7.253 2.073 -5.241 1.00 89.38 96 SER A N 1
ATOM 728 C CA . SER A 1 96 ? 7.028 1.039 -6.249 1.00 89.38 96 SER A CA 1
ATOM 729 C C . SER A 1 96 ? 8.344 0.473 -6.775 1.00 89.38 96 SER A C 1
ATOM 731 O O . SER A 1 96 ? 9.363 1.163 -6.816 1.00 89.38 96 SER A O 1
ATOM 733 N N . GLY A 1 97 ? 8.304 -0.771 -7.237 1.00 81.25 97 GLY A N 1
ATOM 734 C CA . GLY A 1 97 ? 9.417 -1.392 -7.943 1.00 81.25 97 GLY A CA 1
ATOM 735 C C . GLY A 1 97 ? 9.848 -2.716 -7.335 1.00 81.25 97 GLY A C 1
ATOM 736 O O . GLY A 1 97 ? 9.684 -2.979 -6.143 1.00 81.25 97 GLY A O 1
ATOM 737 N N . TYR A 1 98 ? 10.401 -3.554 -8.199 1.00 62.47 98 TYR A N 1
ATOM 738 C CA . TYR A 1 98 ? 10.964 -4.849 -7.862 1.00 62.47 98 TYR A CA 1
ATOM 739 C C . TYR A 1 98 ? 12.376 -4.951 -8.439 1.00 62.47 98 TYR A C 1
ATOM 741 O O . TYR A 1 98 ? 12.705 -4.218 -9.367 1.00 62.47 98 TYR A O 1
ATOM 749 N N . LYS A 1 99 ? 13.190 -5.865 -7.897 1.00 56.44 99 LYS A N 1
ATOM 750 C CA . LYS A 1 99 ? 14.526 -6.249 -8.383 1.00 56.44 99 LYS A CA 1
ATOM 751 C C . LYS A 1 99 ? 14.478 -6.803 -9.820 1.00 56.44 99 LYS A C 1
ATOM 753 O O . LYS A 1 99 ? 14.563 -8.011 -10.023 1.00 56.44 99 LYS A O 1
ATOM 758 N N . ALA A 1 100 ? 14.265 -5.944 -10.801 1.00 39.12 100 ALA A N 1
ATOM 759 C CA . ALA A 1 100 ? 14.277 -6.272 -12.216 1.00 39.12 100 ALA A CA 1
ATOM 760 C C . ALA A 1 100 ? 15.407 -5.459 -12.855 1.00 39.12 100 ALA A C 1
ATOM 762 O O . ALA A 1 100 ? 15.206 -4.303 -13.209 1.00 39.12 100 ALA A O 1
ATOM 763 N N . GLY A 1 101 ? 16.602 -6.052 -12.917 1.00 44.25 101 GLY A N 1
ATOM 764 C CA . GLY A 1 101 ? 17.787 -5.468 -13.550 1.00 44.25 101 GLY A CA 1
ATOM 765 C C . GLY A 1 101 ? 18.907 -5.047 -12.583 1.00 44.25 101 GLY A C 1
ATOM 766 O O . GLY A 1 101 ? 18.724 -5.105 -11.363 1.00 44.25 101 GLY A O 1
ATOM 767 N N . PRO A 1 102 ? 20.065 -4.626 -13.128 1.00 36.38 102 PRO A N 1
ATOM 768 C CA . PRO A 1 102 ? 21.250 -4.170 -12.394 1.00 36.38 102 PRO A CA 1
ATOM 769 C C . PRO A 1 102 ? 21.025 -2.770 -11.806 1.00 36.38 102 PRO A C 1
ATOM 771 O O . PRO A 1 102 ? 21.830 -1.871 -11.997 1.00 36.38 102 PRO A O 1
ATOM 774 N N . GLN A 1 103 ? 19.882 -2.535 -11.163 1.00 50.50 103 GLN A N 1
ATOM 775 C CA . GLN A 1 103 ? 19.463 -1.204 -10.751 1.00 50.50 103 GLN A CA 1
ATOM 776 C C . GLN A 1 103 ? 19.082 -1.126 -9.283 1.00 50.50 103 GLN A C 1
ATOM 778 O O . GLN A 1 103 ? 18.666 -2.092 -8.637 1.00 50.50 103 GLN A O 1
ATOM 783 N N . THR A 1 104 ? 19.290 0.090 -8.799 1.00 51.09 104 THR A N 1
ATOM 784 C CA . THR A 1 104 ? 19.519 0.488 -7.423 1.00 51.09 104 THR A CA 1
ATOM 785 C C . THR A 1 104 ? 18.504 -0.110 -6.448 1.00 51.09 104 THR A C 1
ATOM 787 O O . THR A 1 104 ? 17.282 0.009 -6.584 1.00 51.09 104 THR A O 1
ATOM 790 N N . HIS A 1 105 ? 19.020 -0.825 -5.451 1.00 60.41 105 HIS A N 1
ATOM 791 C CA . HIS A 1 105 ? 18.198 -1.372 -4.379 1.00 60.41 105 HIS A CA 1
ATOM 792 C C . HIS A 1 105 ? 17.762 -0.240 -3.469 1.00 60.41 105 HIS A C 1
ATOM 794 O O . HIS A 1 105 ? 18.536 0.678 -3.259 1.00 60.41 105 HIS A O 1
ATOM 800 N N . LEU A 1 106 ? 16.576 -0.314 -2.863 1.00 60.88 106 LEU A N 1
ATOM 801 C CA . LEU A 1 106 ? 16.328 0.530 -1.700 1.00 60.88 106 LEU A CA 1
ATOM 802 C C . LEU A 1 106 ? 17.364 0.126 -0.635 1.00 60.88 106 LEU A C 1
ATOM 804 O O . LEU A 1 106 ? 17.310 -1.007 -0.145 1.00 60.88 106 LEU A O 1
ATOM 808 N N . ALA A 1 107 ? 18.333 1.002 -0.357 1.00 51.03 107 ALA A N 1
ATOM 809 C CA . ALA A 1 107 ? 19.304 0.806 0.707 1.00 51.03 107 ALA A CA 1
ATOM 810 C C . ALA A 1 107 ? 18.497 0.667 1.989 1.00 51.03 107 ALA A C 1
ATOM 812 O O . ALA A 1 107 ? 17.619 1.499 2.214 1.00 51.03 107 ALA A O 1
ATOM 813 N N . SER A 1 108 ? 18.730 -0.418 2.734 1.00 51.41 108 SER A N 1
ATOM 814 C CA . SER A 1 108 ? 18.123 -0.761 4.026 1.00 51.41 108 SER A CA 1
ATOM 815 C C . SER A 1 108 ? 17.059 0.224 4.491 1.00 51.41 108 SER A C 1
ATOM 817 O O . SER A 1 108 ? 17.384 1.325 4.927 1.00 51.41 108 SER A O 1
ATOM 819 N N . SER A 1 109 ? 15.792 -0.177 4.357 1.00 55.09 109 SER A N 1
ATOM 820 C CA . SER A 1 109 ? 14.632 0.619 4.738 1.00 55.09 109 SER A CA 1
ATOM 821 C C . SER A 1 109 ? 14.888 1.391 6.036 1.00 55.09 109 SER A C 1
ATOM 823 O O . SER A 1 109 ? 14.937 0.782 7.102 1.00 55.09 109 SER A O 1
ATOM 825 N N . GLY A 1 110 ? 15.055 2.716 5.943 1.00 56.50 110 GLY A N 1
ATOM 826 C CA . GLY A 1 110 ? 15.067 3.584 7.122 1.00 56.50 110 GLY A CA 1
ATOM 827 C C . GLY A 1 110 ? 13.804 3.361 7.960 1.00 56.50 110 GLY A C 1
ATOM 828 O O . GLY A 1 110 ? 12.837 2.763 7.464 1.00 56.50 110 GLY A O 1
ATOM 829 N N . SER A 1 111 ? 13.795 3.812 9.220 1.00 62.50 111 SER A N 1
ATOM 830 C CA . SER A 1 111 ? 12.641 3.612 10.106 1.00 62.50 111 SER A CA 1
ATOM 831 C C . SER A 1 111 ? 11.352 4.055 9.396 1.00 62.50 111 SER A C 1
ATOM 833 O O . SER A 1 111 ? 11.244 5.154 8.857 1.00 62.50 111 SER A O 1
ATOM 835 N N . GLY A 1 112 ? 10.406 3.125 9.265 1.00 82.00 112 GLY A N 1
ATOM 836 C CA . GLY A 1 112 ? 9.131 3.366 8.591 1.00 82.00 112 GLY A CA 1
ATOM 837 C C . GLY A 1 112 ? 9.070 3.083 7.085 1.00 82.00 112 GLY A C 1
ATOM 838 O O . GLY A 1 112 ? 7.982 3.177 6.540 1.00 82.00 112 GLY A O 1
ATOM 839 N N . THR A 1 113 ? 10.134 2.688 6.371 1.00 90.06 113 THR A N 1
ATOM 840 C CA . THR A 1 113 ? 9.993 2.302 4.943 1.00 90.06 113 THR A CA 1
ATOM 841 C C . THR A 1 113 ? 9.742 0.803 4.755 1.00 90.06 113 THR A C 1
ATOM 843 O O . THR A 1 113 ? 10.374 -0.047 5.374 1.00 90.06 113 THR A O 1
ATOM 846 N N . LEU A 1 114 ? 8.839 0.434 3.849 1.00 90.50 114 LEU A N 1
ATOM 847 C CA . LEU A 1 114 ? 8.561 -0.955 3.508 1.00 90.50 114 LEU A CA 1
ATOM 848 C C . LEU A 1 114 ? 9.585 -1.490 2.495 1.00 90.50 114 LEU A C 1
ATOM 850 O O . LEU A 1 114 ? 9.639 -1.052 1.347 1.00 90.50 114 LEU A O 1
ATOM 854 N N . SER A 1 115 ? 10.355 -2.506 2.893 1.00 87.62 115 SER A N 1
ATOM 855 C CA . SER A 1 115 ? 11.238 -3.255 1.987 1.00 87.62 115 SER A CA 1
ATOM 856 C C . SER A 1 115 ? 10.464 -3.929 0.846 1.00 87.62 115 SER A C 1
ATOM 858 O O . SER A 1 115 ? 9.616 -4.795 1.078 1.00 87.62 115 SER A O 1
ATOM 860 N N . ASN A 1 116 ? 10.811 -3.609 -0.403 1.00 85.31 116 ASN A N 1
ATOM 861 C CA . ASN A 1 116 ? 10.128 -4.155 -1.580 1.00 85.31 116 ASN A CA 1
ATOM 862 C C . ASN A 1 116 ? 10.162 -5.685 -1.640 1.00 85.31 116 ASN A C 1
ATOM 864 O O . ASN A 1 116 ? 9.135 -6.304 -1.902 1.00 85.31 116 ASN A O 1
ATOM 868 N N . SER A 1 117 ? 11.309 -6.303 -1.346 1.00 83.44 117 SER A N 1
ATOM 869 C CA . SER A 1 117 ? 11.457 -7.766 -1.381 1.00 83.44 117 SER A CA 1
ATOM 870 C C . SER A 1 117 ? 10.543 -8.453 -0.363 1.00 83.44 117 SER A C 1
ATOM 872 O O . SER A 1 117 ? 9.787 -9.363 -0.706 1.00 83.44 117 SER A O 1
ATOM 874 N N . LEU A 1 118 ? 10.572 -7.989 0.890 1.00 88.25 118 LEU A N 1
ATOM 875 C CA . LEU A 1 118 ? 9.784 -8.583 1.967 1.00 88.25 118 LEU A CA 1
ATOM 876 C C . LEU A 1 118 ? 8.283 -8.394 1.731 1.00 88.25 118 LEU A C 1
ATOM 878 O O . LEU A 1 118 ? 7.511 -9.348 1.842 1.00 88.25 118 LEU A O 1
ATOM 882 N N . TRP A 1 119 ? 7.870 -7.170 1.406 1.00 92.00 119 TRP A N 1
ATOM 883 C CA . TRP A 1 119 ? 6.455 -6.836 1.296 1.00 92.00 119 TRP A CA 1
ATOM 884 C C . TRP A 1 119 ? 5.818 -7.378 0.024 1.00 92.00 119 TRP A C 1
ATOM 886 O O . TRP A 1 119 ? 4.683 -7.833 0.099 1.00 92.00 119 TRP A O 1
ATOM 896 N N . SER A 1 120 ? 6.554 -7.484 -1.087 1.00 91.50 120 SER A N 1
ATOM 897 C CA . SER A 1 120 ? 6.037 -8.166 -2.284 1.00 91.50 120 SER A CA 1
ATOM 898 C C . SER A 1 120 ? 5.759 -9.646 -1.998 1.00 91.50 120 SER A C 1
ATOM 900 O O . SER A 1 120 ? 4.681 -10.142 -2.306 1.00 91.50 120 SER A O 1
ATOM 902 N N . LYS A 1 121 ? 6.670 -10.350 -1.305 1.00 90.75 121 LYS A N 1
ATOM 903 C CA . LYS A 1 121 ? 6.445 -11.753 -0.897 1.00 90.75 121 LYS A CA 1
ATOM 904 C C . LYS A 1 121 ? 5.226 -11.909 0.016 1.00 90.75 121 LYS A C 1
ATOM 906 O O . LYS A 1 121 ? 4.495 -12.890 -0.090 1.00 90.75 121 LYS A O 1
ATOM 911 N N . ARG A 1 122 ? 5.004 -10.960 0.932 1.00 94.31 122 ARG A N 1
ATOM 912 C CA . ARG A 1 122 ? 3.814 -10.955 1.801 1.00 94.31 122 ARG A CA 1
ATOM 913 C C . ARG A 1 122 ? 2.537 -10.712 1.000 1.00 94.31 122 ARG A C 1
ATOM 915 O O . ARG A 1 122 ? 1.554 -11.398 1.245 1.00 94.31 122 ARG A O 1
ATOM 922 N N . VAL A 1 123 ? 2.570 -9.800 0.029 1.00 96.25 123 VAL A N 1
ATOM 923 C CA . VAL A 1 123 ? 1.444 -9.538 -0.874 1.00 96.25 123 VAL A CA 1
ATOM 924 C C . VAL A 1 123 ? 1.083 -10.770 -1.693 1.00 96.25 123 VAL A C 1
ATOM 926 O O . VAL A 1 123 ? -0.090 -11.116 -1.711 1.00 96.25 123 VAL A O 1
ATOM 929 N N . VAL A 1 124 ? 2.055 -11.456 -2.308 1.00 94.88 124 VAL A N 1
ATOM 930 C CA . VAL A 1 124 ? 1.795 -12.687 -3.084 1.00 94.88 124 VAL A CA 1
ATOM 931 C C . VAL A 1 124 ? 1.055 -13.714 -2.230 1.00 94.88 124 VAL A C 1
ATOM 933 O O . VAL A 1 124 ? -0.019 -14.164 -2.608 1.00 94.88 124 VAL A O 1
ATOM 936 N N . ARG A 1 125 ? 1.542 -13.976 -1.014 1.00 93.88 125 ARG A N 1
ATOM 937 C CA . ARG A 1 125 ? 0.890 -14.920 -0.092 1.00 93.88 125 ARG A CA 1
ATOM 938 C C . ARG A 1 125 ? -0.525 -14.507 0.297 1.00 93.88 125 ARG A C 1
ATOM 940 O O . ARG A 1 125 ? -1.403 -15.354 0.397 1.00 93.88 125 ARG A O 1
ATOM 947 N N . VAL A 1 126 ? -0.750 -13.219 0.557 1.00 96.69 126 VAL A N 1
ATOM 948 C CA . VAL A 1 126 ? -2.095 -12.719 0.875 1.00 96.69 126 VAL A CA 1
ATOM 949 C C . VAL A 1 126 ? -3.001 -12.791 -0.355 1.00 96.69 126 VAL A C 1
ATOM 951 O O . VAL A 1 126 ? -4.174 -13.107 -0.213 1.00 96.69 126 VAL A O 1
ATOM 954 N N . ALA A 1 127 ? -2.484 -12.556 -1.560 1.00 96.31 127 ALA A N 1
ATOM 955 C CA . ALA A 1 127 ? -3.251 -12.732 -2.788 1.00 96.31 127 ALA A CA 1
ATOM 956 C C . ALA A 1 127 ? -3.670 -14.194 -2.981 1.00 96.31 127 ALA A C 1
ATOM 958 O O . ALA A 1 127 ? -4.845 -14.438 -3.244 1.00 96.31 127 ALA A O 1
ATOM 959 N N . ASP A 1 128 ? -2.758 -15.144 -2.753 1.00 94.94 128 ASP A N 1
ATOM 960 C CA . ASP A 1 128 ? -3.059 -16.579 -2.786 1.00 94.94 128 ASP A CA 1
ATOM 961 C C . ASP A 1 128 ? -4.133 -16.941 -1.746 1.00 94.94 128 ASP A C 1
ATOM 963 O O . ASP A 1 128 ? -5.116 -17.606 -2.068 1.00 94.94 128 ASP A O 1
ATOM 967 N N . LEU A 1 129 ? -4.009 -16.420 -0.518 1.00 95.81 129 LEU A N 1
ATOM 968 C CA . LEU A 1 129 ? -4.988 -16.611 0.560 1.00 95.81 129 LEU A CA 1
ATOM 969 C C . LEU A 1 129 ? -6.389 -16.091 0.197 1.00 95.81 129 LEU A C 1
ATOM 971 O O . LEU A 1 129 ? -7.392 -16.656 0.626 1.00 95.81 129 LEU A O 1
ATOM 975 N N . LEU A 1 130 ? -6.455 -14.998 -0.563 1.00 95.12 130 LEU A N 1
ATOM 976 C CA . LEU A 1 130 ? -7.700 -14.383 -1.021 1.00 95.12 130 LEU A CA 1
ATOM 977 C C . LEU A 1 130 ? -8.217 -14.971 -2.346 1.00 95.12 130 LEU A C 1
ATOM 979 O O . LEU A 1 130 ? -9.258 -14.527 -2.828 1.00 95.12 130 LEU A O 1
ATOM 983 N N . GLY A 1 131 ? -7.491 -15.904 -2.972 1.00 93.69 131 GLY A N 1
ATOM 984 C CA . GLY A 1 131 ? -7.818 -16.410 -4.308 1.00 93.69 131 GLY A CA 1
ATOM 985 C C . GLY A 1 131 ? -7.732 -15.341 -5.408 1.00 93.69 131 GLY A C 1
ATOM 986 O O . GLY A 1 131 ? -8.414 -15.431 -6.431 1.00 93.69 131 GLY A O 1
ATOM 987 N N . VAL A 1 132 ? -6.928 -14.291 -5.213 1.00 94.19 132 VAL A N 1
ATOM 988 C CA . VAL A 1 132 ? -6.744 -13.215 -6.194 1.00 94.19 132 VAL A CA 1
ATOM 989 C C . VAL A 1 132 ? -5.618 -13.591 -7.151 1.00 94.19 132 VAL A C 1
ATOM 991 O O . VAL A 1 132 ? -4.457 -13.675 -6.758 1.00 94.19 132 VAL A O 1
ATOM 994 N N . LYS A 1 133 ? -5.940 -13.738 -8.443 1.00 92.06 133 LYS A N 1
ATOM 995 C CA . LYS A 1 133 ? -4.935 -13.976 -9.490 1.00 92.06 133 LYS A CA 1
ATOM 996 C C . LYS A 1 133 ? -3.897 -12.847 -9.500 1.00 92.06 133 LYS A C 1
ATOM 998 O O . LYS A 1 133 ? -4.247 -11.682 -9.715 1.00 92.06 133 LYS A O 1
ATOM 1003 N N . IL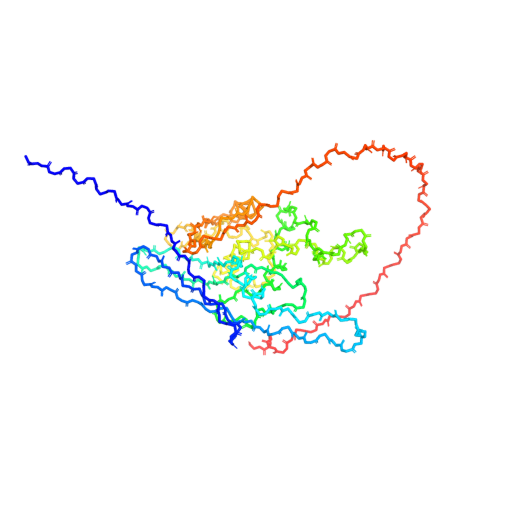E A 1 134 ? -2.630 -13.204 -9.284 1.00 90.69 134 ILE A N 1
ATOM 1004 C CA . ILE A 1 134 ? -1.520 -12.244 -9.195 1.00 90.69 134 ILE A CA 1
ATOM 1005 C C . ILE A 1 134 ? -0.472 -12.394 -10.306 1.00 90.69 134 ILE A C 1
ATOM 1007 O O . ILE A 1 134 ? 0.253 -11.444 -10.568 1.00 90.69 134 ILE A O 1
ATOM 1011 N N . GLY A 1 135 ? -0.416 -13.531 -11.005 1.00 86.62 135 GLY A N 1
ATOM 1012 C CA . GLY A 1 135 ? 0.525 -13.720 -12.115 1.00 86.62 135 GLY A CA 1
ATOM 1013 C C . GLY A 1 135 ? 0.330 -12.698 -13.241 1.00 86.62 135 GLY A C 1
ATOM 1014 O O . GLY A 1 135 ? -0.804 -12.392 -13.629 1.00 86.62 135 GLY A O 1
ATOM 1015 N N . ASN A 1 136 ? 1.436 -12.176 -13.767 1.00 84.94 136 ASN A N 1
ATOM 1016 C CA . ASN A 1 136 ? 1.458 -11.156 -14.806 1.00 84.94 136 ASN A CA 1
ATOM 1017 C C . ASN A 1 136 ? 2.579 -11.419 -15.832 1.00 84.94 136 ASN A C 1
ATOM 1019 O O . ASN A 1 136 ? 3.672 -11.816 -15.437 1.00 84.94 136 ASN A O 1
ATOM 1023 N N . PRO A 1 137 ? 2.377 -11.124 -17.132 1.00 80.94 137 PRO A N 1
ATOM 1024 C CA . PRO A 1 137 ? 3.435 -11.259 -18.140 1.00 80.94 137 PRO A CA 1
ATOM 1025 C C . PRO A 1 137 ? 4.727 -10.489 -17.825 1.00 80.94 137 PRO A C 1
ATOM 1027 O O . PRO A 1 137 ? 5.791 -10.863 -18.301 1.00 80.94 137 PRO A O 1
ATOM 1030 N N . ASN A 1 138 ? 4.648 -9.426 -17.020 1.00 80.94 138 ASN A N 1
ATOM 1031 C CA . ASN A 1 138 ? 5.802 -8.611 -16.639 1.00 80.94 138 ASN A CA 1
ATOM 1032 C C . ASN A 1 138 ? 6.581 -9.157 -15.426 1.00 80.94 138 ASN A C 1
ATOM 1034 O O . ASN A 1 138 ? 7.548 -8.530 -14.989 1.00 80.94 138 ASN A O 1
ATOM 1038 N N . ASP A 1 139 ? 6.182 -10.300 -14.860 1.00 81.62 139 ASP A N 1
ATOM 1039 C CA . ASP A 1 139 ? 6.858 -10.913 -13.710 1.00 81.62 139 ASP A CA 1
ATOM 1040 C C . ASP A 1 139 ? 8.308 -11.327 -14.029 1.00 81.62 139 ASP A C 1
ATOM 1042 O O . ASP A 1 139 ? 9.171 -11.316 -13.150 1.00 81.62 139 ASP A O 1
ATOM 1046 N N . SER A 1 140 ? 8.608 -11.625 -15.294 1.00 72.56 140 SER A N 1
ATOM 1047 C CA . SER A 1 140 ? 9.908 -12.112 -15.770 1.00 72.56 140 SER A CA 1
ATOM 1048 C C . SER A 1 140 ? 10.924 -11.023 -16.120 1.00 72.56 140 SER A C 1
ATOM 1050 O O . SER A 1 140 ? 11.995 -11.347 -16.631 1.00 72.56 140 SER A O 1
ATOM 1052 N N . ALA A 1 141 ? 10.638 -9.745 -15.829 1.00 65.00 141 ALA A N 1
ATOM 1053 C CA . ALA A 1 141 ? 11.585 -8.637 -16.016 1.00 65.00 141 ALA A CA 1
ATOM 1054 C C . ALA A 1 141 ? 12.240 -8.621 -17.415 1.00 65.00 141 ALA A C 1
ATOM 1056 O O . ALA A 1 141 ? 13.456 -8.484 -17.537 1.00 65.00 141 ALA A O 1
ATOM 1057 N N . SER A 1 142 ? 11.419 -8.787 -18.458 1.00 60.47 142 SER A N 1
ATOM 1058 C CA . SER A 1 142 ? 11.822 -8.825 -19.875 1.00 60.47 142 SER A CA 1
ATOM 1059 C C . SER A 1 142 ? 12.444 -10.135 -20.376 1.00 60.47 142 SER A C 1
ATOM 1061 O O . SER A 1 142 ? 12.822 -10.201 -21.544 1.00 60.47 142 SER A O 1
ATOM 1063 N N . ARG A 1 143 ? 12.493 -11.206 -19.570 1.00 62.78 143 ARG A N 1
ATOM 1064 C CA . ARG A 1 143 ? 12.714 -12.562 -20.106 1.00 62.78 143 ARG A CA 1
ATOM 1065 C C . ARG A 1 143 ? 11.410 -13.106 -20.700 1.00 62.78 143 ARG A C 1
ATOM 1067 O O . ARG A 1 143 ? 10.358 -12.916 -20.084 1.00 62.78 143 ARG A O 1
ATOM 1074 N N . PRO A 1 144 ? 11.427 -13.780 -21.860 1.00 61.31 144 PRO A N 1
ATOM 1075 C CA . PRO A 1 144 ? 10.239 -14.464 -22.359 1.00 61.31 144 PRO A CA 1
ATOM 1076 C C . PRO A 1 144 ? 9.736 -15.443 -21.293 1.00 61.31 144 PRO A C 1
ATOM 1078 O O . PRO A 1 144 ? 10.506 -16.256 -20.797 1.00 61.31 144 PRO A O 1
ATOM 1081 N N . LEU A 1 145 ? 8.453 -15.393 -20.926 1.00 60.78 145 LEU A N 1
ATOM 1082 C CA . LEU A 1 145 ? 7.895 -16.327 -19.934 1.00 60.78 145 LEU A CA 1
ATOM 1083 C C . LEU A 1 145 ? 8.106 -17.793 -20.371 1.00 60.78 145 LEU A C 1
ATOM 1085 O O . LEU A 1 145 ? 8.320 -18.674 -19.552 1.00 60.78 145 LEU A O 1
ATOM 1089 N N . ASN A 1 146 ? 8.128 -18.008 -21.686 1.00 64.88 146 ASN A N 1
ATOM 1090 C CA . ASN A 1 146 ? 8.313 -19.275 -22.384 1.00 64.88 146 ASN A CA 1
ATOM 1091 C C . ASN A 1 146 ? 9.736 -19.852 -22.248 1.00 64.88 146 ASN A C 1
ATOM 1093 O O . ASN A 1 146 ? 9.963 -20.976 -22.681 1.00 64.88 146 ASN A O 1
ATOM 1097 N N . SER A 1 147 ? 10.701 -19.071 -21.748 1.00 67.81 147 SER A N 1
ATOM 1098 C CA . SER A 1 147 ? 12.085 -19.514 -21.546 1.00 67.81 147 SER A CA 1
ATOM 1099 C C . SER A 1 147 ? 12.377 -19.916 -20.099 1.00 67.81 147 SER A C 1
ATOM 1101 O O . SER A 1 147 ? 13.531 -20.179 -19.777 1.00 67.81 147 SER A O 1
ATOM 1103 N N . LEU A 1 148 ? 11.372 -19.893 -19.222 1.00 73.62 148 LEU A N 1
ATOM 1104 C CA . LEU A 1 148 ? 11.502 -20.250 -17.812 1.00 73.62 148 LEU A CA 1
ATOM 1105 C C . LEU A 1 148 ? 10.888 -21.633 -17.589 1.00 73.62 148 LEU A C 1
ATOM 1107 O O . LEU A 1 148 ? 9.839 -21.938 -18.154 1.00 73.62 148 LEU A O 1
ATOM 1111 N N . GLY A 1 149 ? 11.532 -22.458 -16.763 1.00 79.94 149 GLY A N 1
ATOM 1112 C CA . GLY A 1 149 ? 10.908 -23.686 -16.263 1.00 79.94 149 GLY A CA 1
ATOM 1113 C C . GLY A 1 149 ? 9.745 -23.371 -15.316 1.00 79.94 149 GLY A C 1
ATOM 1114 O O . GLY A 1 149 ? 9.676 -22.268 -14.768 1.00 79.94 149 GLY A O 1
ATOM 1115 N N . ASP A 1 150 ? 8.856 -24.341 -15.089 1.00 82.50 150 ASP A N 1
ATOM 1116 C CA . ASP A 1 150 ? 7.658 -24.160 -14.251 1.00 82.50 150 ASP A CA 1
ATOM 1117 C C . ASP A 1 150 ? 8.001 -23.673 -12.831 1.00 82.50 150 ASP A C 1
ATOM 1119 O O . ASP A 1 150 ? 7.385 -22.730 -12.328 1.00 82.50 150 ASP A O 1
ATOM 1123 N N . ASP A 1 151 ? 9.047 -24.236 -12.220 1.00 83.81 151 ASP A N 1
ATOM 1124 C CA . ASP A 1 151 ? 9.515 -23.840 -10.886 1.00 83.81 151 ASP A CA 1
ATOM 1125 C C . ASP A 1 151 ? 10.023 -22.390 -10.847 1.00 83.81 151 ASP A C 1
ATOM 1127 O O . ASP A 1 151 ? 9.787 -21.650 -9.886 1.00 83.81 151 ASP A O 1
ATOM 1131 N N . GLU A 1 152 ? 10.708 -21.949 -11.906 1.00 81.31 152 GLU A N 1
ATOM 1132 C CA . GLU A 1 152 ? 11.220 -20.583 -12.003 1.00 81.31 152 GLU A CA 1
ATOM 1133 C C . GLU A 1 152 ? 10.078 -19.593 -12.251 1.00 81.31 152 GLU A C 1
ATOM 1135 O O . GLU A 1 152 ? 10.030 -18.540 -11.608 1.00 81.31 152 GLU A O 1
ATOM 1140 N N . ALA A 1 153 ? 9.129 -19.948 -13.122 1.00 80.44 153 ALA A N 1
ATOM 1141 C CA . ALA A 1 153 ? 7.927 -19.167 -13.389 1.00 80.44 153 ALA A CA 1
ATOM 1142 C C . ALA A 1 153 ? 7.089 -18.967 -12.114 1.00 80.44 153 ALA A C 1
ATOM 1144 O O . ALA A 1 153 ? 6.644 -17.852 -11.827 1.00 80.44 153 ALA A O 1
ATOM 1145 N N . GLU A 1 154 ? 6.938 -20.014 -11.303 1.00 83.06 154 GLU A N 1
ATOM 1146 C CA . GLU A 1 154 ? 6.252 -19.941 -10.016 1.00 83.06 154 GLU A CA 1
ATOM 1147 C C . GLU A 1 154 ? 7.023 -19.075 -9.004 1.00 83.06 154 GLU A C 1
ATOM 1149 O O . GLU A 1 154 ? 6.437 -18.222 -8.332 1.00 83.06 154 GLU A O 1
ATOM 1154 N N . ALA A 1 155 ? 8.353 -19.194 -8.943 1.00 81.81 155 ALA A N 1
ATOM 1155 C CA . ALA A 1 155 ? 9.193 -18.397 -8.043 1.00 81.81 155 ALA A CA 1
ATOM 1156 C C . ALA A 1 155 ? 9.166 -16.884 -8.342 1.00 81.81 155 ALA A C 1
ATOM 1158 O O . ALA A 1 155 ? 9.437 -16.053 -7.460 1.00 81.81 155 ALA A O 1
ATOM 1159 N N . ILE A 1 156 ? 8.864 -16.498 -9.583 1.00 82.69 156 ILE A N 1
ATOM 1160 C CA . ILE A 1 156 ? 8.715 -15.095 -9.982 1.00 82.69 156 ILE A CA 1
ATOM 1161 C C . ILE A 1 156 ? 7.257 -14.627 -10.032 1.00 82.69 156 ILE A C 1
ATOM 1163 O O . ILE A 1 156 ? 7.029 -13.434 -10.228 1.00 82.69 156 ILE A O 1
ATOM 1167 N N . ARG A 1 157 ? 6.276 -15.513 -9.829 1.00 88.44 157 ARG A N 1
ATOM 1168 C CA . ARG A 1 157 ? 4.851 -15.198 -9.971 1.00 88.44 157 ARG A CA 1
ATOM 1169 C C . ARG A 1 157 ? 4.421 -14.032 -9.085 1.00 88.44 157 ARG A C 1
ATOM 1171 O O . ARG A 1 157 ? 4.686 -13.979 -7.884 1.00 88.44 157 ARG A O 1
ATOM 1178 N N . GLY A 1 158 ? 3.689 -13.100 -9.682 1.00 88.25 158 GLY A N 1
ATOM 1179 C CA . GLY A 1 158 ? 3.072 -11.966 -9.007 1.00 88.25 158 GLY A CA 1
ATOM 1180 C C . GLY A 1 158 ? 4.024 -10.867 -8.574 1.00 88.25 158 GLY A C 1
ATOM 1181 O O . GLY A 1 158 ? 3.600 -9.888 -7.960 1.00 88.25 158 GLY A O 1
ATOM 1182 N N . ARG A 1 159 ? 5.302 -11.000 -8.909 1.00 86.56 159 ARG A N 1
ATOM 1183 C CA . ARG A 1 159 ? 6.373 -10.062 -8.604 1.00 86.56 159 ARG A CA 1
ATOM 1184 C C . ARG A 1 159 ? 6.078 -8.641 -9.068 1.00 86.56 159 ARG A C 1
ATOM 1186 O O . ARG A 1 159 ? 6.330 -7.700 -8.316 1.00 86.56 159 ARG A O 1
ATOM 1193 N N . TYR A 1 160 ? 5.553 -8.483 -10.279 1.00 88.19 160 TYR A N 1
ATOM 1194 C CA . TYR A 1 160 ? 5.275 -7.178 -10.867 1.00 88.19 160 TYR A CA 1
ATOM 1195 C C . TYR A 1 160 ? 4.166 -6.450 -10.100 1.00 88.19 160 TYR A C 1
ATOM 1197 O O . TYR A 1 160 ? 4.361 -5.335 -9.617 1.00 88.19 160 TYR A O 1
ATOM 1205 N N . LEU A 1 161 ? 3.021 -7.110 -9.913 1.00 92.06 161 LEU A N 1
ATOM 1206 C CA . LEU A 1 161 ? 1.865 -6.517 -9.237 1.00 92.06 161 LEU A CA 1
ATOM 1207 C C . LEU A 1 161 ? 2.100 -6.340 -7.731 1.00 92.06 161 LEU A C 1
ATOM 1209 O O . LEU A 1 161 ? 1.713 -5.323 -7.157 1.00 92.06 161 LEU A O 1
ATOM 1213 N N . ALA A 1 162 ? 2.799 -7.278 -7.089 1.00 92.88 162 ALA A N 1
ATOM 1214 C CA . ALA A 1 162 ? 3.127 -7.200 -5.668 1.00 92.88 162 ALA A CA 1
ATOM 1215 C C . ALA A 1 162 ? 4.106 -6.066 -5.320 1.00 92.88 162 ALA A C 1
ATOM 1217 O O . ALA A 1 162 ? 4.180 -5.638 -4.167 1.00 92.88 162 ALA A O 1
ATOM 1218 N N . ALA A 1 163 ? 4.835 -5.558 -6.313 1.00 90.56 163 ALA A N 1
ATOM 1219 C CA . ALA A 1 163 ? 5.766 -4.454 -6.153 1.00 90.56 163 ALA A CA 1
ATOM 1220 C C . ALA A 1 163 ? 5.101 -3.072 -6.120 1.00 90.56 163 ALA A C 1
ATOM 1222 O O . ALA A 1 163 ? 5.766 -2.086 -5.775 1.00 90.56 163 ALA A O 1
ATOM 1223 N N . HIS A 1 164 ? 3.813 -2.987 -6.458 1.00 93.94 164 HIS A N 1
ATOM 1224 C CA . HIS A 1 164 ? 3.025 -1.763 -6.357 1.00 93.94 164 HIS A CA 1
ATOM 1225 C C . HIS A 1 164 ? 2.911 -1.298 -4.897 1.00 93.94 164 HIS A C 1
ATOM 1227 O O . HIS A 1 164 ? 3.078 -2.077 -3.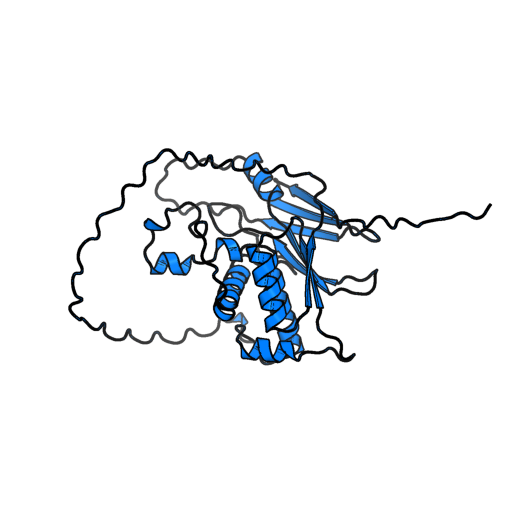959 1.00 93.94 164 HIS A O 1
ATOM 1233 N N . VAL A 1 165 ? 2.673 -0.006 -4.685 1.00 95.25 165 VAL A N 1
ATOM 1234 C CA . VAL A 1 165 ? 2.698 0.621 -3.352 1.00 95.25 165 VAL A CA 1
ATOM 1235 C C . VAL A 1 165 ? 1.488 0.200 -2.518 1.00 95.25 165 VAL A C 1
ATOM 1237 O O . VAL A 1 165 ? 1.624 -0.211 -1.367 1.00 95.25 165 VAL A O 1
ATOM 1240 N N . GLU A 1 166 ? 0.320 0.242 -3.137 1.00 97.06 166 GLU A N 1
ATOM 1241 C CA . GLU A 1 166 ? -0.998 0.003 -2.568 1.00 97.06 166 GLU A CA 1
ATOM 1242 C C . GLU A 1 166 ? -1.115 -1.356 -1.874 1.00 97.06 166 GLU A C 1
ATOM 1244 O O . GLU A 1 166 ? -1.434 -1.377 -0.685 1.00 97.06 166 GLU A O 1
ATOM 1249 N N . PRO A 1 167 ? -0.823 -2.499 -2.531 1.00 97.19 167 PRO A N 1
ATOM 1250 C CA . PRO A 1 167 ? -0.949 -3.792 -1.874 1.00 97.19 167 PRO A CA 1
ATOM 1251 C C . PRO A 1 167 ? 0.043 -3.949 -0.713 1.00 97.19 167 PRO A C 1
ATOM 1253 O O . PRO A 1 167 ? -0.297 -4.574 0.288 1.00 97.19 167 PRO A O 1
ATOM 1256 N N . LYS A 1 168 ? 1.245 -3.356 -0.795 1.00 96.62 168 LYS A N 1
ATOM 1257 C CA . LYS A 1 168 ? 2.243 -3.427 0.286 1.00 96.62 168 LYS A CA 1
ATOM 1258 C C . LYS A 1 168 ? 1.757 -2.699 1.533 1.00 96.62 168 LYS A C 1
ATOM 1260 O O . LYS A 1 168 ? 1.817 -3.269 2.619 1.00 96.62 168 LYS A O 1
ATOM 1265 N N . LEU A 1 169 ? 1.254 -1.476 1.370 1.00 97.62 169 LEU A N 1
ATOM 1266 C CA . LEU A 1 169 ? 0.706 -0.679 2.470 1.00 97.62 169 LEU A CA 1
ATOM 1267 C C . LEU A 1 169 ? -0.564 -1.318 3.044 1.00 97.62 169 LEU A C 1
ATOM 1269 O O . LEU A 1 169 ? -0.698 -1.414 4.260 1.00 97.62 169 LEU A O 1
ATOM 1273 N N . ALA A 1 170 ? -1.445 -1.840 2.187 1.00 97.81 170 ALA A N 1
ATOM 1274 C CA . ALA A 1 170 ? -2.653 -2.539 2.613 1.00 97.81 170 ALA A CA 1
ATOM 1275 C C . ALA A 1 170 ? -2.329 -3.778 3.458 1.00 97.81 170 ALA A C 1
ATOM 1277 O O . ALA A 1 170 ? -2.858 -3.941 4.551 1.00 97.81 170 ALA A O 1
ATOM 1278 N N . VAL A 1 171 ? -1.405 -4.630 3.002 1.00 97.38 171 VAL A N 1
ATOM 1279 C CA . VAL A 1 171 ? -0.972 -5.797 3.783 1.00 97.38 171 VAL A CA 1
ATOM 1280 C C . VAL A 1 171 ? -0.247 -5.362 5.058 1.00 97.38 171 VAL A C 1
ATOM 1282 O O . VAL A 1 171 ? -0.412 -6.004 6.093 1.00 97.38 171 VAL A O 1
ATOM 1285 N N . HIS A 1 172 ? 0.518 -4.268 5.030 1.00 95.94 172 HIS A N 1
ATOM 1286 C CA . HIS A 1 172 ? 1.152 -3.723 6.232 1.00 95.94 172 HIS A CA 1
ATOM 1287 C C . HIS A 1 172 ? 0.139 -3.298 7.297 1.00 95.94 172 HIS A C 1
ATOM 1289 O O . HIS A 1 172 ? 0.361 -3.610 8.463 1.00 95.94 172 HIS A O 1
ATOM 1295 N N . ALA A 1 173 ? -0.989 -2.699 6.909 1.00 95.88 173 ALA A N 1
ATOM 1296 C CA . ALA A 1 173 ? -2.059 -2.325 7.834 1.00 95.88 173 ALA A CA 1
ATOM 1297 C C . ALA A 1 173 ? -2.560 -3.518 8.665 1.00 95.88 173 ALA A C 1
ATOM 1299 O O . ALA A 1 173 ? -2.708 -3.416 9.880 1.00 95.88 173 ALA A O 1
ATOM 1300 N N . LEU A 1 174 ? -2.726 -4.689 8.041 1.00 95.25 174 LEU A N 1
ATOM 1301 C CA . LEU A 1 174 ? -3.102 -5.913 8.756 1.00 95.25 174 LEU A CA 1
ATOM 1302 C C . LEU A 1 174 ? -2.023 -6.330 9.757 1.00 95.25 174 LEU A C 1
ATOM 1304 O O . LEU A 1 174 ? -2.338 -6.705 10.879 1.00 95.25 174 LEU A O 1
ATOM 1308 N N . TYR A 1 175 ? -0.748 -6.260 9.367 1.00 93.81 175 TYR A N 1
ATOM 1309 C CA . TYR A 1 175 ? 0.361 -6.565 10.275 1.00 93.81 175 TYR A CA 1
ATOM 1310 C C . TYR A 1 175 ? 0.453 -5.592 11.453 1.00 93.81 175 TYR A C 1
ATOM 1312 O O . TYR A 1 175 ? 0.918 -6.006 12.510 1.00 93.81 175 TYR A O 1
ATOM 1320 N N . VAL A 1 176 ? 0.057 -4.328 11.276 1.00 92.00 176 VAL A N 1
ATOM 1321 C CA . VAL A 1 176 ? -0.042 -3.358 12.374 1.00 92.00 176 VAL A CA 1
ATOM 1322 C C . VAL A 1 176 ? -1.148 -3.794 13.329 1.00 92.00 176 VAL A C 1
ATOM 1324 O O . VAL A 1 176 ? -0.856 -4.078 14.483 1.00 92.00 176 VAL A O 1
ATOM 1327 N N . LEU A 1 177 ? -2.372 -3.987 12.833 1.00 92.19 177 LEU A N 1
ATOM 1328 C CA . LEU A 1 177 ? -3.507 -4.366 13.680 1.00 92.19 177 LEU A CA 1
ATOM 1329 C C . LEU A 1 177 ? -3.315 -5.706 14.389 1.00 92.19 177 LEU A C 1
ATOM 1331 O O . LEU A 1 177 ? -3.703 -5.858 15.540 1.00 92.19 177 LEU A O 1
ATOM 1335 N N . LEU A 1 178 ? -2.703 -6.692 13.733 1.00 92.00 178 LEU A N 1
ATOM 1336 C CA . LEU A 1 178 ? -2.455 -7.989 14.361 1.00 92.00 178 LEU A CA 1
ATOM 1337 C C . LEU A 1 178 ? -1.504 -7.890 15.556 1.00 92.00 178 LEU A C 1
ATOM 1339 O O . LEU A 1 178 ? -1.574 -8.751 16.424 1.00 92.00 178 LEU A O 1
ATOM 1343 N N . LYS A 1 179 ? -0.642 -6.869 15.641 1.00 87.44 179 LYS A N 1
ATOM 1344 C CA . LYS A 1 179 ? 0.176 -6.662 16.844 1.00 87.44 179 LYS A CA 1
ATOM 1345 C C . LYS A 1 179 ? -0.674 -6.257 18.043 1.00 87.44 179 LYS A C 1
ATOM 1347 O O . LYS A 1 179 ? -0.387 -6.731 19.137 1.00 87.44 179 LYS A O 1
ATOM 1352 N N . ASP A 1 180 ? -1.704 -5.450 17.813 1.00 84.44 180 ASP A N 1
ATOM 1353 C CA . ASP A 1 180 ? -2.559 -4.918 18.874 1.00 84.44 180 ASP A CA 1
ATOM 1354 C C . ASP A 1 180 ? -3.652 -5.926 19.254 1.00 84.44 180 ASP A C 1
ATOM 1356 O O . ASP A 1 180 ? -3.831 -6.252 20.423 1.00 84.44 180 ASP A O 1
ATOM 1360 N N . PHE A 1 181 ? -4.330 -6.508 18.260 1.00 83.88 181 PHE A N 1
ATOM 1361 C CA . PHE A 1 181 ? -5.445 -7.437 18.479 1.00 83.88 181 PHE A CA 1
ATOM 1362 C C . PHE A 1 181 ? -5.014 -8.890 18.724 1.00 83.88 181 PHE A C 1
ATOM 1364 O O . PHE A 1 181 ? -5.789 -9.677 19.265 1.00 83.88 181 PHE A O 1
ATOM 1371 N N . LEU A 1 182 ? -3.801 -9.283 18.316 1.00 84.88 182 LEU A N 1
ATOM 1372 C CA . LEU A 1 182 ? -3.262 -10.639 18.489 1.00 84.88 182 LEU A CA 1
ATOM 1373 C C . LEU A 1 182 ? -1.749 -10.620 18.794 1.00 84.88 182 LEU A C 1
ATOM 1375 O O . LEU A 1 182 ? -0.951 -11.183 18.038 1.00 84.88 182 LEU A O 1
ATOM 1379 N N . PRO A 1 183 ? -1.316 -10.067 19.941 1.00 75.06 183 PRO A N 1
ATOM 1380 C CA . PRO A 1 183 ? 0.107 -9.895 20.258 1.00 75.06 183 PRO A CA 1
ATOM 1381 C C . PRO A 1 183 ? 0.905 -11.212 20.296 1.00 75.06 183 PRO A C 1
ATOM 1383 O O . PRO A 1 183 ? 2.110 -11.216 20.021 1.00 75.06 183 PRO A O 1
ATOM 1386 N N . LYS A 1 184 ? 0.226 -12.333 20.592 1.00 73.88 184 LYS A N 1
ATOM 1387 C CA . LYS A 1 184 ? 0.780 -13.701 20.589 1.00 73.88 184 LYS A CA 1
ATOM 1388 C C . LYS A 1 184 ? 0.645 -14.418 19.232 1.00 73.88 184 LYS A C 1
ATOM 1390 O O . LYS A 1 184 ? 1.345 -15.394 18.992 1.00 73.88 184 LYS A O 1
ATOM 1395 N N . GLY A 1 185 ? -0.198 -13.925 18.322 1.00 66.44 185 GLY A N 1
ATOM 1396 C CA . GLY A 1 185 ? -0.451 -14.481 16.983 1.00 66.44 185 GLY A CA 1
ATOM 1397 C C . GLY A 1 185 ? 0.562 -14.018 15.935 1.00 66.44 185 GLY A C 1
ATOM 1398 O O . GLY A 1 185 ? 0.198 -13.623 14.827 1.00 66.44 185 GLY A O 1
ATOM 1399 N N . ARG A 1 186 ? 1.853 -13.998 16.286 1.00 67.44 186 ARG A N 1
ATOM 1400 C CA . ARG A 1 186 ? 2.902 -13.516 15.380 1.00 67.44 186 ARG A CA 1
ATOM 1401 C C . ARG A 1 186 ? 3.158 -14.552 14.292 1.00 67.44 186 ARG A C 1
ATOM 1403 O O . ARG A 1 186 ? 3.442 -15.708 14.581 1.00 67.44 186 ARG A O 1
ATOM 1410 N N . GLY A 1 187 ? 3.115 -14.137 13.028 1.00 79.88 187 GLY A N 1
ATOM 1411 C CA . GLY A 1 187 ? 3.452 -15.044 11.936 1.00 79.88 187 GLY A CA 1
ATOM 1412 C C . GLY A 1 187 ? 2.934 -14.625 10.570 1.00 79.88 187 GLY A C 1
ATOM 1413 O O . GLY A 1 187 ? 2.787 -13.443 10.245 1.00 79.88 187 GLY A O 1
ATOM 1414 N N . ARG A 1 188 ? 2.720 -15.630 9.721 1.00 88.50 188 ARG A N 1
ATOM 1415 C CA . ARG A 1 188 ? 2.137 -15.452 8.389 1.00 88.50 188 ARG A CA 1
ATOM 1416 C C . ARG A 1 188 ? 0.637 -15.181 8.535 1.00 88.50 188 ARG A C 1
ATOM 1418 O O . ARG A 1 188 ? -0.031 -15.824 9.340 1.00 88.50 188 ARG A O 1
ATOM 1425 N N . ILE A 1 189 ? 0.111 -14.243 7.747 1.00 92.44 189 ILE A N 1
ATOM 1426 C CA . ILE A 1 189 ? -1.335 -13.994 7.696 1.00 92.44 189 ILE A CA 1
ATOM 1427 C C . ILE A 1 189 ? -2.031 -15.261 7.182 1.00 92.44 189 ILE A C 1
ATOM 1429 O O . ILE A 1 189 ? -1.576 -15.880 6.224 1.00 92.44 189 ILE A O 1
ATOM 1433 N N . SER A 1 190 ? -3.124 -15.629 7.841 1.00 93.50 190 SER A N 1
ATOM 1434 C CA . SER A 1 190 ? -3.963 -16.791 7.549 1.00 93.50 190 SER A CA 1
ATOM 1435 C C . SER A 1 190 ? -5.432 -16.359 7.580 1.00 93.50 190 SER A C 1
ATOM 1437 O O . SER A 1 190 ? -5.750 -15.247 8.009 1.00 93.50 190 SER A O 1
ATOM 1439 N N . LEU A 1 191 ? -6.353 -17.237 7.170 1.00 91.31 191 LEU A N 1
ATOM 1440 C CA . LEU A 1 191 ? -7.788 -16.936 7.238 1.00 91.31 191 LEU A CA 1
ATOM 1441 C C . LEU A 1 191 ? -8.273 -16.703 8.676 1.00 91.31 191 LEU A C 1
ATOM 1443 O O . LEU A 1 191 ? -9.160 -15.878 8.881 1.00 91.31 191 LEU A O 1
ATOM 1447 N N . SER A 1 192 ? -7.693 -17.380 9.676 1.00 91.56 192 SER A N 1
ATOM 1448 C CA . SER A 1 192 ? -8.051 -17.154 11.083 1.00 91.56 192 SER A CA 1
ATOM 1449 C C . SER A 1 192 ? -7.696 -15.737 11.530 1.00 91.56 192 SER A C 1
ATOM 1451 O O . SER A 1 192 ? -8.531 -15.073 12.138 1.00 91.56 192 SER A O 1
ATOM 1453 N N . HIS A 1 193 ? -6.523 -15.228 11.138 1.00 94.12 193 HIS A N 1
ATOM 1454 C CA . HIS A 1 193 ? -6.138 -13.837 11.386 1.00 94.12 193 HIS A CA 1
ATOM 1455 C C . HIS A 1 193 ? -7.134 -12.850 10.763 1.00 94.12 193 HIS A C 1
ATOM 1457 O O . HIS A 1 193 ? -7.562 -11.910 11.428 1.00 94.12 193 HIS A O 1
ATOM 1463 N N . LEU A 1 194 ? -7.567 -13.084 9.518 1.00 94.19 194 LEU A N 1
ATOM 1464 C CA . LEU A 1 194 ? -8.550 -12.213 8.859 1.00 94.19 194 LEU A CA 1
ATOM 1465 C C . LEU A 1 194 ? -9.920 -12.238 9.550 1.00 94.19 194 LEU A C 1
ATOM 1467 O O . LEU A 1 194 ? -10.566 -11.199 9.652 1.00 94.19 194 LEU A O 1
ATOM 1471 N N . ARG A 1 195 ? -10.355 -13.398 10.063 1.00 92.31 195 ARG A N 1
ATOM 1472 C CA . ARG A 1 195 ? -11.603 -13.514 10.838 1.00 92.31 195 ARG A CA 1
ATOM 1473 C C . ARG A 1 195 ? -11.543 -12.726 12.143 1.00 92.31 195 ARG A C 1
ATOM 1475 O O . ARG A 1 195 ? -12.528 -12.084 12.489 1.00 92.31 195 ARG A O 1
ATOM 1482 N N . VAL A 1 196 ? -10.403 -12.748 12.836 1.00 92.38 196 VAL A N 1
ATOM 1483 C CA . VAL A 1 196 ? -10.219 -11.941 14.050 1.00 92.38 196 VAL A CA 1
ATOM 1484 C C . VAL A 1 196 ? -10.288 -10.454 13.715 1.00 92.38 196 VAL A C 1
ATOM 1486 O O . VAL A 1 196 ? -11.069 -9.731 14.327 1.00 92.38 196 VAL A O 1
ATOM 1489 N N . LEU A 1 197 ? -9.566 -10.009 12.682 1.00 94.44 197 LEU A N 1
ATOM 1490 C CA . LEU A 1 197 ? -9.593 -8.607 12.252 1.00 94.44 197 LEU A CA 1
ATOM 1491 C C . LEU A 1 197 ? -10.993 -8.142 11.824 1.00 94.44 197 LEU A C 1
ATOM 1493 O O . LEU A 1 197 ? -11.363 -7.004 12.095 1.00 94.44 197 LEU A O 1
ATOM 1497 N N . ARG A 1 198 ? -11.817 -9.027 11.250 1.00 95.50 198 ARG A N 1
ATOM 1498 C CA . ARG A 1 198 ? -13.197 -8.695 10.848 1.00 95.50 198 ARG A CA 1
ATOM 1499 C C . ARG A 1 198 ? -14.065 -8.243 12.019 1.00 95.50 198 ARG A C 1
ATOM 1501 O O . ARG A 1 198 ? -14.940 -7.379 11.869 1.00 95.50 198 ARG A O 1
ATOM 1508 N N . ASN A 1 199 ? -13.790 -8.800 13.189 1.00 94.00 199 ASN A N 1
ATOM 1509 C CA . ASN A 1 199 ? -14.493 -8.492 14.424 1.00 94.00 199 ASN A CA 1
ATOM 1510 C C . ASN A 1 199 ? -13.740 -7.480 15.296 1.00 94.00 199 ASN A C 1
ATOM 1512 O O . ASN A 1 199 ? -14.294 -7.040 16.295 1.00 94.00 199 ASN A O 1
ATOM 1516 N N . ALA A 1 200 ? -12.529 -7.070 14.909 1.00 92.12 200 ALA A N 1
ATOM 1517 C CA . ALA A 1 200 ? -11.735 -6.107 15.658 1.00 92.12 200 ALA A CA 1
ATOM 1518 C C . ALA A 1 200 ? -12.434 -4.745 15.725 1.00 92.12 200 ALA A C 1
ATOM 1520 O O . ALA A 1 200 ? -12.951 -4.244 14.717 1.00 92.12 200 ALA A O 1
ATOM 1521 N N . ARG A 1 201 ? -12.451 -4.163 16.922 1.00 93.31 201 ARG A N 1
ATOM 1522 C CA . ARG A 1 201 ? -12.976 -2.831 17.227 1.00 93.31 201 ARG A CA 1
ATOM 1523 C C . ARG A 1 201 ? -12.044 -2.151 18.215 1.00 93.31 201 ARG A C 1
ATOM 1525 O O . ARG A 1 201 ? -11.443 -2.834 19.040 1.00 93.31 201 ARG A O 1
ATOM 1532 N N . TRP A 1 202 ? -11.930 -0.836 18.118 1.00 89.62 202 TRP A N 1
ATOM 1533 C CA . TRP A 1 202 ? -11.281 -0.038 19.153 1.00 89.62 202 TRP A CA 1
ATOM 1534 C C . TRP A 1 202 ? -12.149 0.011 20.418 1.00 89.62 202 TRP A C 1
ATOM 1536 O O . TRP A 1 202 ? -13.289 -0.459 20.415 1.00 89.62 202 TRP A O 1
ATOM 1546 N N . GLU A 1 203 ? -11.611 0.565 21.505 1.00 88.50 203 GLU A N 1
ATOM 1547 C CA . GLU A 1 203 ? -12.319 0.675 22.793 1.00 88.50 203 GLU A CA 1
ATOM 1548 C C . GLU A 1 203 ? -13.617 1.492 22.686 1.00 88.50 203 GLU A C 1
ATOM 1550 O O . GLU A 1 203 ? -14.591 1.200 23.372 1.00 88.50 203 GLU A O 1
ATOM 1555 N N . ASP A 1 204 ? -13.666 2.454 21.761 1.00 89.06 204 ASP A N 1
ATOM 1556 C CA . ASP A 1 204 ? -14.855 3.252 21.438 1.00 89.06 204 ASP A CA 1
ATOM 1557 C C . ASP A 1 204 ? -15.891 2.506 20.566 1.00 89.06 204 ASP A C 1
ATOM 1559 O O . ASP A 1 204 ? -16.895 3.079 20.144 1.00 89.06 204 ASP A O 1
ATOM 1563 N N . GLY A 1 205 ? -15.650 1.227 20.258 1.00 91.25 205 GLY A N 1
ATOM 1564 C CA . GLY A 1 205 ? -16.509 0.390 19.421 1.00 91.25 205 GLY A CA 1
ATOM 1565 C C . GLY A 1 205 ? -16.374 0.639 17.916 1.00 91.25 205 GLY A C 1
ATOM 1566 O O . GLY A 1 205 ? -17.010 -0.065 17.122 1.00 91.25 205 GLY A O 1
ATOM 1567 N N . SER A 1 206 ? -15.545 1.592 17.486 1.00 89.94 206 SER A N 1
ATOM 1568 C CA . SER A 1 206 ? -15.338 1.893 16.071 1.00 89.94 206 SER A CA 1
ATOM 1569 C C . SER A 1 206 ? -14.451 0.845 15.383 1.00 89.94 206 SER A C 1
ATOM 1571 O O . SER A 1 206 ? -13.713 0.078 16.008 1.00 89.94 206 SER A O 1
ATOM 1573 N N . LYS A 1 207 ? -14.560 0.747 14.052 1.00 91.75 207 LYS A N 1
ATOM 1574 C CA . LYS A 1 207 ? -13.743 -0.178 13.253 1.00 91.75 207 LYS A CA 1
ATOM 1575 C C . LYS A 1 207 ? -12.377 0.432 12.929 1.00 91.75 207 LYS A C 1
ATOM 1577 O O . LYS A 1 207 ? -12.314 1.620 12.613 1.00 91.75 207 LYS A O 1
ATOM 1582 N N . PRO A 1 208 ? -11.307 -0.382 12.866 1.00 93.06 208 PRO A N 1
ATOM 1583 C CA . PRO A 1 208 ? -10.031 0.066 12.332 1.00 93.06 208 PRO A CA 1
ATOM 1584 C C . PRO A 1 208 ? -10.153 0.613 10.909 1.00 93.06 208 PRO A C 1
ATOM 1586 O O . PRO A 1 208 ? -10.745 -0.025 10.031 1.00 93.06 208 PRO A O 1
ATOM 1589 N N . ARG A 1 209 ? -9.550 1.783 10.686 1.00 94.12 209 ARG A N 1
ATOM 1590 C CA . ARG A 1 209 ? -9.545 2.492 9.408 1.00 94.12 209 ARG A CA 1
ATOM 1591 C C . ARG A 1 209 ? -8.144 2.980 9.077 1.00 94.12 209 ARG A C 1
ATOM 1593 O O . ARG A 1 209 ? -7.466 3.534 9.935 1.00 94.12 209 ARG A O 1
ATOM 1600 N N . PHE A 1 210 ? -7.742 2.827 7.820 1.00 94.94 210 PHE A N 1
ATOM 1601 C CA . PHE A 1 210 ? -6.504 3.394 7.297 1.00 94.94 210 PHE A CA 1
ATOM 1602 C C . PHE A 1 210 ? -6.713 4.072 5.948 1.00 94.94 210 PHE A C 1
ATOM 1604 O O . PHE A 1 210 ? -7.566 3.682 5.146 1.00 94.94 210 PHE A O 1
ATOM 1611 N N . GLN A 1 211 ? -5.852 5.046 5.674 1.00 94.00 211 GLN A N 1
ATOM 1612 C CA . GLN A 1 211 ? -5.722 5.674 4.369 1.00 94.00 211 GLN A CA 1
ATOM 1613 C C . GLN A 1 211 ? -4.398 5.266 3.718 1.00 94.00 211 GLN A C 1
ATOM 1615 O O . GLN A 1 211 ? -3.336 5.286 4.338 1.00 94.00 211 GLN A O 1
ATOM 1620 N N . ILE A 1 212 ? -4.468 4.886 2.448 1.00 95.12 212 ILE A N 1
ATOM 1621 C CA . ILE A 1 212 ? -3.331 4.570 1.591 1.00 95.12 212 ILE A CA 1
ATOM 1622 C C . ILE A 1 212 ? -3.162 5.755 0.647 1.00 95.12 212 ILE A C 1
ATOM 1624 O O . ILE A 1 212 ? -3.855 5.849 -0.366 1.00 95.12 212 ILE A O 1
ATOM 1628 N N . VAL A 1 213 ? -2.264 6.671 1.000 1.00 92.38 213 VAL A N 1
ATOM 1629 C CA . VAL A 1 213 ? -2.042 7.909 0.248 1.00 92.38 213 VAL A CA 1
ATOM 1630 C C . VAL A 1 213 ? -0.940 7.677 -0.777 1.00 92.38 213 VAL A C 1
ATOM 1632 O O . VAL A 1 213 ? 0.165 7.267 -0.420 1.00 92.38 213 VAL A O 1
ATOM 1635 N N . ILE A 1 214 ? -1.225 7.910 -2.058 1.00 93.19 214 ILE A N 1
ATOM 1636 C CA . ILE A 1 214 ? -0.310 7.592 -3.162 1.00 93.19 214 ILE A CA 1
ATOM 1637 C C . ILE A 1 214 ? -0.131 8.755 -4.130 1.00 93.19 214 ILE A C 1
ATOM 1639 O O . ILE A 1 214 ? -1.069 9.461 -4.472 1.00 93.19 214 ILE A O 1
ATOM 1643 N N . SER A 1 215 ? 1.090 8.893 -4.640 1.00 90.50 215 SER A N 1
ATOM 1644 C CA . SER A 1 215 ? 1.496 9.938 -5.596 1.00 90.50 215 SER A CA 1
ATOM 1645 C C . SER A 1 215 ? 0.967 9.759 -7.025 1.00 90.50 215 SER A C 1
ATOM 1647 O O . SER A 1 215 ? 1.325 10.534 -7.907 1.00 90.50 215 SER A O 1
ATOM 1649 N N . ARG A 1 216 ? 0.226 8.687 -7.319 1.00 86.62 216 ARG A N 1
ATOM 1650 C CA . ARG A 1 216 ? -0.332 8.400 -8.649 1.00 86.62 216 ARG A CA 1
ATOM 1651 C C . ARG A 1 216 ? -1.585 7.551 -8.494 1.00 86.62 216 ARG A C 1
ATOM 1653 O O . ARG A 1 216 ? -1.662 6.753 -7.571 1.00 86.62 216 ARG A O 1
ATOM 1660 N N . GLY A 1 217 ? -2.533 7.675 -9.421 1.00 87.00 217 GLY A N 1
ATOM 1661 C CA . GLY A 1 217 ? -3.730 6.838 -9.444 1.00 87.00 217 GLY A CA 1
ATOM 1662 C C . GLY A 1 217 ? -3.423 5.336 -9.436 1.00 87.00 217 GLY A C 1
ATOM 1663 O O . GLY A 1 217 ? -2.597 4.853 -10.213 1.00 87.00 217 GLY A O 1
ATOM 1664 N N . ALA A 1 218 ? -4.139 4.602 -8.582 1.00 90.31 218 ALA A N 1
ATOM 1665 C CA . ALA A 1 218 ? -3.992 3.158 -8.454 1.00 90.31 218 ALA A CA 1
ATOM 1666 C C . ALA A 1 218 ? -4.528 2.402 -9.671 1.00 90.31 218 ALA A C 1
ATOM 1668 O O . ALA A 1 218 ? -5.621 2.711 -10.166 1.00 90.31 218 ALA A O 1
ATOM 1669 N N . CYS A 1 219 ? -3.806 1.359 -10.096 1.00 93.06 219 CYS A N 1
ATOM 1670 C CA . CYS A 1 219 ? -4.252 0.481 -11.178 1.00 93.06 219 CYS A CA 1
ATOM 1671 C C . CYS A 1 219 ? -5.473 -0.364 -10.763 1.00 93.06 219 CYS A C 1
ATOM 1673 O O . CYS A 1 219 ? -5.752 -0.560 -9.576 1.00 93.06 219 CYS A O 1
ATOM 1675 N N . ILE A 1 220 ? -6.194 -0.905 -11.752 1.00 94.88 220 ILE A N 1
ATOM 1676 C CA . ILE A 1 220 ? -7.426 -1.686 -11.535 1.00 94.88 220 ILE A CA 1
ATOM 1677 C C . ILE A 1 220 ? -7.179 -2.877 -10.598 1.00 94.88 220 ILE A C 1
ATOM 1679 O O . ILE A 1 220 ? -7.972 -3.125 -9.687 1.00 94.88 220 ILE A O 1
ATOM 1683 N N . TRP A 1 221 ? -6.062 -3.587 -10.785 1.00 95.44 221 TRP A N 1
ATOM 1684 C CA . TRP A 1 221 ? -5.716 -4.733 -9.947 1.00 95.44 221 TRP A CA 1
ATOM 1685 C C . TRP A 1 221 ? -5.487 -4.325 -8.488 1.00 95.44 221 TRP A C 1
ATOM 1687 O O . TRP A 1 221 ? -6.065 -4.940 -7.597 1.00 95.44 221 TRP A O 1
ATOM 1697 N N . CYS A 1 222 ? -4.732 -3.250 -8.234 1.00 96.62 222 CYS A N 1
ATOM 1698 C CA . CYS A 1 222 ? -4.491 -2.750 -6.879 1.00 96.62 222 CYS A CA 1
ATOM 1699 C C . CYS A 1 222 ? -5.794 -2.365 -6.177 1.00 96.62 222 CYS A C 1
ATOM 1701 O O . CYS A 1 222 ? -6.016 -2.775 -5.040 1.00 96.62 222 CYS A O 1
ATOM 1703 N N . ARG A 1 223 ? -6.694 -1.649 -6.865 1.00 96.69 223 ARG A N 1
ATOM 1704 C CA . ARG A 1 223 ? -8.011 -1.294 -6.310 1.00 96.69 223 ARG A CA 1
ATOM 1705 C C . ARG A 1 223 ? -8.825 -2.536 -5.953 1.00 96.69 223 ARG A C 1
ATOM 1707 O O . ARG A 1 223 ? -9.396 -2.603 -4.867 1.00 96.69 223 ARG A O 1
ATOM 1714 N N . ARG A 1 224 ? -8.857 -3.535 -6.843 1.00 97.31 224 ARG A N 1
ATOM 1715 C CA . ARG A 1 224 ? -9.552 -4.808 -6.597 1.00 97.31 224 ARG A CA 1
ATOM 1716 C C . ARG A 1 224 ? -8.941 -5.566 -5.420 1.00 97.31 224 ARG A C 1
ATOM 1718 O O . ARG A 1 224 ? -9.690 -6.056 -4.579 1.00 97.31 224 ARG A O 1
ATOM 1725 N N . PHE A 1 225 ? -7.615 -5.654 -5.352 1.00 97.81 225 PHE A N 1
ATOM 1726 C CA . PHE A 1 225 ? -6.900 -6.325 -4.270 1.00 97.81 225 PHE A CA 1
ATOM 1727 C C . PHE A 1 225 ? -7.209 -5.675 -2.917 1.00 97.81 225 PHE A C 1
ATOM 1729 O O . PHE A 1 225 ? -7.673 -6.361 -2.012 1.00 97.81 225 PHE A O 1
ATOM 1736 N N . VAL A 1 226 ? -7.038 -4.352 -2.802 1.00 98.00 226 VAL A N 1
ATOM 1737 C CA . VAL A 1 226 ? -7.297 -3.608 -1.556 1.00 98.00 226 VAL A CA 1
ATOM 1738 C C . VAL A 1 226 ? -8.758 -3.735 -1.133 1.00 98.00 226 VAL A C 1
ATOM 1740 O O . VAL A 1 226 ? -9.024 -4.034 0.026 1.00 98.00 226 VAL A O 1
ATOM 1743 N N . ARG A 1 227 ? -9.709 -3.610 -2.068 1.00 97.75 227 ARG A N 1
ATOM 1744 C CA . ARG A 1 227 ? -11.140 -3.798 -1.781 1.00 97.75 227 ARG A CA 1
ATOM 1745 C C . ARG A 1 227 ? -11.452 -5.213 -1.293 1.00 97.75 227 ARG A C 1
ATOM 1747 O O . ARG A 1 227 ? -12.196 -5.382 -0.337 1.00 97.75 227 ARG A O 1
ATOM 1754 N N . THR A 1 228 ? -10.884 -6.231 -1.937 1.00 97.75 228 THR A N 1
ATOM 1755 C CA . THR A 1 228 ? -11.085 -7.634 -1.533 1.00 97.75 228 THR A CA 1
ATOM 1756 C C . THR A 1 228 ? -10.525 -7.867 -0.133 1.00 97.75 228 THR A C 1
ATOM 1758 O O . THR A 1 228 ? -11.197 -8.458 0.708 1.00 97.75 228 THR A O 1
ATOM 1761 N N . LEU A 1 229 ? -9.328 -7.343 0.140 1.00 97.56 229 LEU A N 1
ATOM 1762 C CA . LEU A 1 229 ? -8.698 -7.431 1.450 1.00 97.56 229 LEU A CA 1
ATOM 1763 C C . LEU A 1 229 ? -9.538 -6.731 2.526 1.00 97.56 229 LEU A C 1
ATOM 1765 O O . LEU A 1 229 ? -9.787 -7.330 3.570 1.00 97.56 229 LEU A O 1
ATOM 1769 N N . ALA A 1 230 ? -10.021 -5.515 2.259 1.00 97.06 230 ALA A N 1
ATOM 1770 C CA . ALA A 1 230 ? -10.899 -4.760 3.155 1.00 97.06 230 ALA A CA 1
ATOM 1771 C C . ALA A 1 230 ? -12.190 -5.536 3.464 1.00 97.06 230 ALA A C 1
ATOM 1773 O O . ALA A 1 230 ? -12.535 -5.744 4.624 1.00 97.06 230 ALA A O 1
ATOM 1774 N N . ASN A 1 231 ? -12.847 -6.078 2.437 1.00 96.56 231 ASN A N 1
ATOM 1775 C CA . ASN A 1 231 ? -14.090 -6.834 2.593 1.00 96.56 231 ASN A CA 1
ATOM 1776 C C . ASN A 1 231 ? -13.908 -8.111 3.427 1.00 96.56 231 ASN A C 1
ATOM 1778 O O . ASN A 1 231 ? -14.747 -8.430 4.269 1.00 96.56 231 ASN A O 1
ATOM 1782 N N . VAL A 1 232 ? -12.823 -8.857 3.197 1.00 96.44 232 VAL A N 1
ATOM 1783 C CA . VAL A 1 232 ? -12.565 -10.109 3.924 1.00 96.44 232 VAL A CA 1
ATOM 1784 C C . VAL A 1 232 ? -12.128 -9.839 5.365 1.00 96.44 232 VAL A C 1
ATOM 1786 O O . VAL A 1 232 ? -12.589 -10.527 6.276 1.00 96.44 232 VAL A O 1
ATOM 1789 N N . SER A 1 233 ? -11.266 -8.842 5.571 1.00 96.19 233 SER A N 1
ATOM 1790 C CA . SER A 1 233 ? -10.713 -8.493 6.886 1.00 96.19 233 SER A CA 1
ATOM 1791 C C . SER A 1 233 ? -11.598 -7.571 7.720 1.00 96.19 233 SER A C 1
ATOM 1793 O O . SER A 1 233 ? -11.294 -7.371 8.884 1.00 96.19 233 SER A O 1
ATOM 1795 N N . GLY A 1 234 ? -12.653 -6.983 7.152 1.00 95.62 234 GLY A N 1
ATOM 1796 C CA . GLY A 1 234 ? -13.550 -6.035 7.824 1.00 95.62 234 GLY A CA 1
ATOM 1797 C C . GLY A 1 234 ? -12.935 -4.678 8.192 1.00 95.62 234 GLY A C 1
ATOM 1798 O O . GLY A 1 234 ? -13.620 -3.885 8.839 1.00 95.62 234 GLY A O 1
ATOM 1799 N N . ILE A 1 235 ? -11.691 -4.417 7.783 1.00 95.12 235 ILE A N 1
ATOM 1800 C CA . ILE A 1 235 ? -10.964 -3.157 7.988 1.00 95.12 235 ILE A CA 1
ATOM 1801 C C . ILE A 1 235 ? -11.338 -2.178 6.876 1.00 95.12 235 ILE A C 1
ATOM 1803 O O . ILE A 1 235 ? -11.379 -2.566 5.707 1.00 95.12 235 ILE A O 1
ATOM 1807 N N . ASP A 1 236 ? -11.547 -0.905 7.212 1.00 95.38 236 ASP A N 1
ATOM 1808 C CA . ASP A 1 236 ? -11.708 0.135 6.194 1.00 95.38 236 ASP A CA 1
ATOM 1809 C C . ASP A 1 236 ? -10.334 0.559 5.646 1.00 95.38 236 ASP A C 1
ATOM 1811 O O . ASP A 1 236 ? -9.483 1.084 6.368 1.00 95.38 236 ASP A O 1
ATOM 1815 N N . LEU A 1 237 ? -10.112 0.302 4.356 1.00 96.31 237 LEU A N 1
ATOM 1816 C CA . LEU A 1 237 ? -8.913 0.694 3.622 1.00 96.31 237 LEU A CA 1
ATOM 1817 C C . LEU A 1 237 ? -9.313 1.604 2.461 1.00 96.31 237 LEU A C 1
ATOM 1819 O O . LEU A 1 237 ? -9.826 1.141 1.440 1.00 96.31 237 LEU A O 1
ATOM 1823 N N . THR A 1 238 ? -9.021 2.895 2.591 1.00 94.69 238 THR A N 1
ATOM 1824 C CA . THR A 1 238 ? -9.311 3.890 1.552 1.00 94.69 238 THR A CA 1
ATOM 1825 C C . THR A 1 238 ? -8.036 4.268 0.802 1.00 94.69 238 THR A C 1
ATOM 1827 O O . THR A 1 238 ? -7.022 4.580 1.420 1.00 94.69 238 THR A O 1
ATOM 1830 N N . ILE A 1 239 ? -8.069 4.268 -0.534 1.00 94.69 239 ILE A N 1
ATOM 1831 C CA . ILE A 1 239 ? -6.967 4.789 -1.357 1.00 94.69 239 ILE A CA 1
ATOM 1832 C C . ILE A 1 239 ? -7.220 6.272 -1.627 1.00 94.69 239 ILE A C 1
ATOM 1834 O O . ILE A 1 239 ? -8.237 6.616 -2.225 1.00 94.69 239 ILE A O 1
ATOM 1838 N N . VAL A 1 240 ? -6.274 7.122 -1.238 1.00 91.62 240 VAL A N 1
ATOM 1839 C CA . VAL A 1 240 ? -6.290 8.565 -1.499 1.00 91.62 240 VAL A CA 1
ATOM 1840 C C . VAL A 1 240 ? -5.227 8.871 -2.546 1.00 91.62 240 VAL A C 1
ATOM 1842 O O . VAL A 1 240 ? -4.049 8.557 -2.367 1.00 91.62 240 VAL A O 1
ATOM 1845 N N . VAL A 1 241 ? -5.644 9.451 -3.669 1.00 90.12 241 VAL A N 1
ATOM 1846 C CA . VAL A 1 241 ? -4.735 9.791 -4.766 1.00 90.12 241 VAL A CA 1
ATOM 1847 C C . VAL A 1 241 ? -4.332 11.249 -4.625 1.00 90.12 241 VAL A C 1
ATOM 1849 O O . VAL A 1 241 ? -5.172 12.133 -4.736 1.00 90.12 241 VAL A O 1
ATOM 1852 N N . GLY A 1 242 ? -3.045 11.482 -4.393 1.00 84.62 242 GLY A N 1
ATOM 1853 C CA . GLY A 1 242 ? -2.456 12.808 -4.474 1.00 84.62 242 GLY A CA 1
ATOM 1854 C C . GLY A 1 242 ? -2.036 13.173 -5.894 1.00 84.62 242 GLY A C 1
ATOM 1855 O O . GLY A 1 242 ? -1.935 12.323 -6.786 1.00 84.62 242 GLY A O 1
ATOM 1856 N N . GLN A 1 243 ? -1.744 14.451 -6.086 1.00 81.75 243 GLN A N 1
ATOM 1857 C CA . GLN A 1 243 ? -1.224 15.010 -7.323 1.00 81.75 243 GLN A CA 1
ATOM 1858 C C . GLN A 1 243 ? 0.299 15.129 -7.248 1.00 81.75 243 GLN A C 1
ATOM 1860 O O . GLN A 1 243 ? 0.861 15.381 -6.186 1.00 81.75 243 GLN A O 1
ATOM 1865 N N . ARG A 1 244 ? 0.994 14.957 -8.375 1.00 79.31 244 ARG A N 1
ATOM 1866 C CA . ARG A 1 244 ? 2.413 15.328 -8.480 1.00 79.31 244 ARG A CA 1
ATOM 1867 C C . ARG A 1 244 ? 2.534 16.742 -9.006 1.00 79.31 244 ARG A C 1
ATOM 1869 O O . ARG A 1 244 ? 1.843 17.077 -9.965 1.00 79.31 244 ARG A O 1
ATOM 1876 N N . LEU A 1 245 ? 3.449 17.521 -8.433 1.00 71.81 245 LEU A N 1
ATOM 1877 C CA . LEU A 1 245 ? 3.709 18.883 -8.904 1.00 71.81 245 LEU A CA 1
ATOM 1878 C C . LEU A 1 245 ? 4.268 18.895 -10.334 1.00 71.81 245 LEU A C 1
ATOM 1880 O O . LEU A 1 245 ? 3.832 19.677 -11.171 1.00 71.81 245 LEU A O 1
ATOM 1884 N N . THR A 1 246 ? 5.184 17.980 -10.645 1.00 64.06 246 THR A N 1
ATOM 1885 C CA . THR A 1 246 ? 5.648 17.775 -12.018 1.00 64.06 246 THR A CA 1
ATOM 1886 C C . THR A 1 246 ? 4.696 16.807 -12.711 1.00 64.06 246 THR A C 1
ATOM 1888 O O . THR A 1 246 ? 4.605 15.632 -12.333 1.00 64.06 246 THR A O 1
ATOM 1891 N N . LYS A 1 247 ? 3.964 17.287 -13.722 1.00 54.19 247 LYS A N 1
ATOM 1892 C CA . LYS A 1 247 ? 3.113 16.433 -14.553 1.00 54.19 247 LYS A CA 1
ATOM 1893 C C . LYS A 1 247 ? 4.017 15.479 -15.334 1.00 54.19 247 LYS A C 1
ATOM 1895 O O . LYS A 1 247 ? 4.672 15.870 -16.291 1.00 54.19 247 LYS A O 1
ATOM 1900 N N . VAL A 1 248 ? 4.083 14.226 -14.892 1.00 55.62 248 VAL A N 1
ATOM 1901 C CA . VAL A 1 248 ? 4.778 13.174 -15.635 1.00 55.62 248 VAL A CA 1
ATOM 1902 C C . VAL A 1 248 ? 3.880 12.779 -16.800 1.00 55.62 248 VAL A C 1
ATOM 1904 O O . VAL A 1 248 ? 2.874 12.089 -16.612 1.00 55.62 248 VAL A O 1
ATOM 1907 N N . GLU A 1 249 ? 4.223 13.239 -17.998 1.00 45.09 249 GLU A N 1
ATOM 1908 C CA . GLU A 1 249 ? 3.620 12.737 -19.226 1.00 45.09 249 GLU A CA 1
ATOM 1909 C C . GLU A 1 249 ? 4.211 11.362 -19.516 1.00 45.09 249 GLU A C 1
ATOM 1911 O O . GLU A 1 249 ? 5.367 11.204 -19.904 1.00 45.09 249 GLU A O 1
ATOM 1916 N N . TYR A 1 250 ? 3.418 10.330 -19.253 1.00 45.53 250 TYR A N 1
ATOM 1917 C CA . TYR A 1 250 ? 3.781 8.987 -19.666 1.00 45.53 250 TYR A CA 1
ATOM 1918 C C . TYR A 1 250 ? 3.556 8.912 -21.166 1.00 45.53 250 TYR A C 1
ATOM 1920 O O . TYR A 1 250 ? 2.427 9.128 -21.613 1.00 45.53 250 TYR A O 1
ATOM 1928 N N . ALA A 1 251 ? 4.601 8.568 -21.921 1.00 39.44 251 ALA A N 1
ATOM 1929 C CA . ALA A 1 251 ? 4.428 8.118 -23.291 1.00 39.44 251 ALA A CA 1
ATOM 1930 C C . ALA A 1 251 ? 3.357 7.025 -23.259 1.00 39.44 251 ALA A C 1
ATOM 1932 O O . ALA A 1 251 ? 3.541 5.965 -22.650 1.00 39.44 251 ALA A O 1
ATOM 1933 N N . SER A 1 252 ? 2.187 7.328 -23.821 1.00 35.75 252 SER A N 1
ATOM 1934 C CA . SER A 1 252 ? 1.185 6.307 -24.041 1.00 35.75 252 SER A CA 1
ATOM 1935 C C . SER A 1 252 ? 1.876 5.277 -24.918 1.00 35.75 252 SER A C 1
ATOM 1937 O O . SER A 1 252 ? 2.346 5.594 -26.008 1.00 35.75 252 SER A O 1
ATOM 1939 N N . SER A 1 253 ? 2.047 4.053 -24.416 1.00 35.97 253 SER A N 1
ATOM 1940 C CA . SER A 1 253 ? 2.464 2.976 -25.294 1.00 35.97 253 SER A CA 1
ATOM 1941 C C . SER A 1 253 ? 1.290 2.758 -26.239 1.00 35.97 253 SER A C 1
ATOM 1943 O O . SER A 1 253 ? 0.372 1.989 -25.940 1.00 35.97 253 SER A O 1
ATOM 1945 N N . THR A 1 254 ? 1.290 3.451 -27.369 1.00 32.00 254 THR A N 1
ATOM 1946 C CA . THR A 1 254 ? 0.649 2.976 -28.580 1.00 32.00 254 THR A CA 1
ATOM 1947 C C . THR A 1 254 ? 1.371 1.682 -28.935 1.00 32.00 254 THR A C 1
ATOM 1949 O O . THR A 1 254 ? 2.247 1.616 -29.789 1.00 32.00 254 THR A O 1
ATOM 1952 N N . ARG A 1 255 ? 1.015 0.593 -28.243 1.00 33.16 255 ARG A N 1
ATOM 1953 C CA . ARG A 1 255 ? 1.050 -0.710 -28.886 1.00 33.16 255 ARG A CA 1
ATOM 1954 C C . ARG A 1 255 ? 0.043 -0.569 -30.010 1.00 33.16 255 ARG A C 1
ATOM 1956 O O . ARG A 1 255 ? -1.155 -0.717 -29.768 1.00 33.16 255 ARG A O 1
ATOM 1963 N N . SER A 1 256 ? 0.530 -0.181 -31.190 1.00 32.38 256 SER A N 1
ATOM 1964 C CA . SER A 1 256 ? -0.213 -0.380 -32.421 1.00 32.38 256 SER A CA 1
ATOM 1965 C C . SER A 1 256 ? -0.704 -1.819 -32.365 1.00 32.38 256 SER A C 1
ATOM 1967 O O . SER A 1 256 ? 0.089 -2.760 -32.281 1.00 32.38 256 SER A O 1
ATOM 1969 N N . ARG A 1 257 ? -2.022 -1.994 -32.292 1.00 34.91 257 ARG A N 1
ATOM 1970 C CA . ARG A 1 257 ? -2.632 -3.243 -32.720 1.00 34.91 257 ARG A CA 1
ATOM 1971 C C . ARG A 1 257 ? -2.515 -3.231 -34.238 1.00 34.91 257 ARG A C 1
ATOM 1973 O O . ARG A 1 257 ? -3.487 -2.935 -34.922 1.00 34.91 257 ARG A O 1
ATOM 1980 N N . ASP A 1 258 ? -1.328 -3.548 -34.742 1.00 32.03 258 ASP A N 1
ATOM 1981 C CA . ASP A 1 258 ? -1.196 -4.016 -36.112 1.00 32.03 258 ASP A CA 1
ATOM 1982 C C . ASP A 1 258 ? -1.862 -5.393 -36.152 1.00 32.03 258 ASP A C 1
ATOM 1984 O O . ASP A 1 258 ? -1.267 -6.434 -35.878 1.00 32.03 258 ASP A O 1
ATOM 1988 N N . ASN A 1 259 ? -3.168 -5.371 -36.418 1.00 38.56 259 ASN A N 1
ATOM 1989 C CA . ASN A 1 259 ? -4.015 -6.523 -36.718 1.00 38.56 259 ASN A CA 1
ATOM 1990 C C . ASN A 1 259 ? -3.687 -7.082 -38.120 1.00 38.56 259 ASN A C 1
ATOM 1992 O O . ASN A 1 259 ? -4.572 -7.331 -38.934 1.00 38.56 259 ASN A O 1
ATOM 1996 N N . SER A 1 260 ? -2.407 -7.280 -38.420 1.00 37.50 260 SER A N 1
ATOM 1997 C CA . SER A 1 260 ? -1.917 -7.770 -39.710 1.00 37.50 260 SER A CA 1
ATOM 1998 C C . SER A 1 260 ? -0.907 -8.897 -39.513 1.00 37.50 260 SER A C 1
ATOM 2000 O O . SER A 1 260 ? 0.164 -8.936 -40.104 1.00 37.50 260 SER A O 1
ATOM 2002 N N . THR A 1 261 ? -1.273 -9.879 -38.692 1.00 33.28 261 THR A N 1
ATOM 2003 C CA . THR A 1 261 ? -0.753 -11.243 -38.844 1.00 33.28 261 THR A CA 1
ATOM 2004 C C . THR A 1 261 ? -1.933 -12.213 -38.815 1.00 33.28 261 THR A C 1
ATOM 2006 O O . THR A 1 261 ? -2.635 -12.279 -37.802 1.00 33.28 261 THR A O 1
ATOM 2009 N N . PRO A 1 262 ? -2.222 -12.935 -39.916 1.00 29.02 262 PRO A N 1
ATOM 2010 C CA . PRO A 1 262 ? -3.320 -13.884 -39.939 1.00 29.02 262 PRO A CA 1
ATOM 2011 C C . PRO A 1 262 ? -3.047 -15.002 -38.932 1.00 29.02 262 PRO A C 1
ATOM 2013 O O . PRO A 1 262 ? -2.034 -15.698 -38.983 1.00 29.02 262 PRO A O 1
ATOM 2016 N N . TYR A 1 263 ? -3.982 -15.155 -38.000 1.00 28.72 263 TYR A N 1
ATOM 2017 C CA . TYR A 1 263 ? -4.066 -16.288 -37.096 1.00 28.72 263 TYR A CA 1
ATOM 2018 C C . TYR A 1 263 ? -4.217 -17.572 -37.921 1.00 28.72 263 TYR A C 1
ATOM 2020 O O . TYR A 1 263 ? -5.289 -17.862 -38.447 1.00 28.72 263 TYR A O 1
ATOM 2028 N N . THR A 1 264 ? -3.146 -18.354 -38.039 1.00 31.89 264 THR A N 1
ATOM 2029 C CA . THR A 1 264 ? -3.236 -19.749 -38.480 1.00 31.89 264 THR A CA 1
ATOM 2030 C C . THR A 1 264 ? -3.503 -20.622 -37.252 1.00 31.89 264 THR A C 1
ATOM 2032 O O . THR A 1 264 ? -2.631 -20.698 -36.377 1.00 31.89 264 THR A O 1
ATOM 2035 N N . PRO A 1 265 ? -4.663 -21.291 -37.139 1.00 29.45 265 PRO A N 1
ATOM 2036 C CA . PRO A 1 265 ? -4.911 -22.205 -36.034 1.00 29.45 265 PRO A CA 1
ATOM 2037 C C . PRO A 1 265 ? -3.910 -23.366 -36.092 1.00 29.45 265 PRO A C 1
ATOM 2039 O O . PRO A 1 265 ? -3.822 -24.100 -37.079 1.00 29.45 265 PRO A O 1
ATOM 2042 N N . ARG A 1 266 ? -3.121 -23.527 -35.023 1.00 34.69 266 ARG A N 1
ATOM 2043 C CA . ARG A 1 266 ? -2.222 -24.673 -34.844 1.00 34.69 266 ARG A CA 1
ATOM 2044 C C . ARG A 1 266 ? -3.077 -25.941 -34.767 1.00 34.69 266 ARG A C 1
ATOM 2046 O O . ARG A 1 266 ? -3.897 -26.072 -33.862 1.00 34.69 266 ARG A O 1
ATOM 2053 N N . LYS A 1 267 ? -2.864 -26.866 -35.710 1.00 32.47 267 LYS A N 1
ATOM 2054 C CA . LYS A 1 267 ? -3.447 -28.216 -35.704 1.00 32.47 267 LYS A CA 1
ATOM 2055 C C . LYS A 1 267 ? -3.226 -28.869 -34.338 1.00 32.47 267 LYS A C 1
ATOM 2057 O O . LYS A 1 267 ? -2.096 -28.911 -33.847 1.00 32.47 267 LYS A O 1
ATOM 2062 N N . ALA A 1 268 ? -4.311 -29.366 -33.749 1.00 33.19 268 ALA A N 1
ATOM 2063 C CA . ALA A 1 268 ? -4.284 -30.186 -32.551 1.00 33.19 268 ALA A CA 1
ATOM 2064 C C . ALA A 1 268 ? -3.377 -31.400 -32.800 1.00 33.19 268 ALA A C 1
ATOM 2066 O O . ALA A 1 268 ? -3.663 -32.220 -33.671 1.00 33.19 268 ALA A O 1
ATOM 2067 N N . LYS A 1 269 ? -2.267 -31.494 -32.063 1.00 37.88 269 LYS A N 1
ATOM 2068 C CA . LYS A 1 269 ? -1.514 -32.743 -31.969 1.00 37.88 269 LYS A CA 1
ATOM 2069 C C . LYS A 1 269 ? -2.215 -33.629 -30.944 1.00 37.88 269 LYS A C 1
ATOM 2071 O O . LYS A 1 269 ? -2.251 -33.319 -29.759 1.00 37.88 269 LYS A O 1
ATOM 2076 N N . GLU A 1 270 ? -2.865 -34.637 -31.505 1.00 32.53 270 GLU A N 1
ATOM 2077 C CA . GLU A 1 270 ? -3.113 -35.991 -31.017 1.00 32.53 270 GLU A CA 1
ATOM 2078 C C . GLU A 1 270 ? -2.629 -36.308 -29.589 1.00 32.53 270 GLU A C 1
ATOM 2080 O O . GLU A 1 270 ? -1.453 -36.165 -29.249 1.00 32.53 270 GLU A O 1
ATOM 2085 N N . LYS A 1 271 ? -3.583 -36.757 -28.763 1.00 33.16 271 LYS A N 1
ATOM 2086 C CA . LYS A 1 271 ? -3.382 -37.278 -27.408 1.00 33.16 271 LYS A CA 1
ATOM 2087 C C . LYS A 1 271 ? -2.394 -38.446 -27.435 1.00 33.16 271 LYS A C 1
ATOM 2089 O O . LYS A 1 271 ? -2.677 -39.466 -28.052 1.00 33.16 271 LYS A O 1
ATOM 2094 N N . VAL A 1 272 ? -1.311 -38.333 -26.674 1.00 34.50 272 VAL A N 1
ATOM 2095 C CA . VAL A 1 272 ? -0.528 -39.489 -26.224 1.00 34.50 272 VAL A CA 1
ATOM 2096 C C . VAL A 1 272 ? -0.872 -39.720 -24.754 1.00 34.50 272 VAL A C 1
ATOM 2098 O O . VAL A 1 272 ? -0.760 -38.807 -23.935 1.00 34.50 272 VAL A O 1
ATOM 2101 N N . GLU A 1 273 ? -1.366 -40.919 -24.446 1.00 31.22 273 GLU A N 1
ATOM 2102 C CA . GLU A 1 273 ? -1.719 -41.368 -23.096 1.00 31.22 273 GLU A CA 1
ATOM 2103 C C . GLU A 1 273 ? -0.515 -41.350 -22.135 1.00 31.22 273 GLU A C 1
ATOM 2105 O O . GLU A 1 273 ? 0.612 -41.647 -22.545 1.00 31.22 273 GLU A O 1
ATOM 2110 N N . PRO A 1 274 ? -0.726 -41.061 -20.837 1.00 34.12 274 PRO A N 1
ATOM 2111 C CA . PRO A 1 274 ? 0.347 -41.076 -19.856 1.00 34.12 274 PRO A CA 1
ATOM 2112 C C . PRO A 1 274 ? 0.632 -42.510 -19.387 1.00 34.12 274 PRO A C 1
ATOM 2114 O O . PRO A 1 274 ? -0.176 -43.127 -18.694 1.00 34.12 274 PRO A O 1
ATOM 2117 N N . LYS A 1 275 ? 1.823 -43.033 -19.704 1.00 31.66 275 LYS A N 1
ATOM 2118 C CA . LYS A 1 275 ? 2.382 -44.192 -18.993 1.00 31.66 275 LYS A CA 1
ATOM 2119 C C . LYS A 1 275 ? 2.849 -43.746 -17.608 1.00 31.66 275 LYS A C 1
ATOM 2121 O O . LYS A 1 275 ? 3.668 -42.839 -17.479 1.00 31.66 275 LYS A O 1
ATOM 2126 N N . GLY A 1 276 ? 2.287 -44.383 -16.584 1.00 37.81 276 GLY A N 1
ATOM 2127 C CA . GLY A 1 276 ? 2.540 -44.090 -15.181 1.00 37.81 276 GLY A CA 1
ATOM 2128 C C . GLY A 1 276 ? 3.983 -44.344 -14.758 1.00 37.81 276 GLY A C 1
ATOM 2129 O O . GLY A 1 276 ? 4.533 -45.415 -14.999 1.00 37.81 276 GLY A O 1
ATOM 2130 N N . ILE A 1 277 ? 4.553 -43.362 -14.061 1.00 33.47 277 ILE A N 1
ATOM 2131 C CA . ILE A 1 277 ? 5.692 -43.521 -13.158 1.00 33.47 277 ILE A CA 1
ATOM 2132 C C . ILE A 1 277 ? 5.405 -42.614 -11.956 1.00 33.47 277 ILE A C 1
ATOM 2134 O O . ILE A 1 277 ? 5.406 -41.391 -12.071 1.00 33.47 277 ILE A O 1
ATOM 2138 N N . LEU A 1 278 ? 5.103 -43.225 -10.811 1.00 37.50 278 LEU A N 1
ATOM 2139 C CA . LEU A 1 278 ? 5.030 -42.551 -9.513 1.00 37.50 278 LEU A CA 1
ATOM 2140 C C . LEU A 1 278 ? 6.426 -42.023 -9.137 1.00 37.50 278 LEU A C 1
ATOM 2142 O O . LEU A 1 278 ? 7.353 -42.834 -9.050 1.00 37.50 278 LEU A O 1
ATOM 2146 N N . PRO A 1 279 ? 6.620 -40.723 -8.854 1.00 36.25 279 PRO A N 1
ATOM 2147 C CA . PRO A 1 279 ? 7.843 -40.278 -8.206 1.00 36.25 279 PRO A CA 1
ATOM 2148 C C . PRO A 1 279 ? 7.799 -40.607 -6.705 1.00 36.25 279 PRO A C 1
ATOM 2150 O O . PRO A 1 279 ? 6.847 -40.285 -5.994 1.00 36.25 279 PRO A O 1
ATOM 2153 N N . LYS A 1 280 ? 8.866 -41.269 -6.242 1.00 38.25 280 LYS A N 1
ATOM 2154 C CA . LYS A 1 280 ? 9.222 -41.508 -4.832 1.00 38.25 280 LYS A CA 1
ATOM 2155 C C . LYS A 1 280 ? 9.106 -40.220 -3.991 1.00 38.25 280 LYS A C 1
ATOM 2157 O O . LYS A 1 280 ? 9.447 -39.150 -4.495 1.00 38.25 280 LYS A O 1
ATOM 2162 N N . PRO A 1 281 ? 8.725 -40.308 -2.702 1.00 35.41 281 PRO A N 1
ATOM 2163 C CA . PRO A 1 281 ? 8.747 -39.158 -1.804 1.00 35.41 281 PRO A CA 1
ATOM 2164 C C . PRO A 1 281 ? 10.181 -38.645 -1.603 1.00 35.41 281 PRO A C 1
ATOM 2166 O O . PRO A 1 281 ? 11.109 -39.424 -1.377 1.00 35.41 281 PRO A O 1
ATOM 2169 N N . LEU A 1 282 ? 10.345 -37.324 -1.692 1.00 35.44 282 LEU A N 1
ATOM 2170 C CA . LEU A 1 282 ? 11.591 -36.627 -1.377 1.00 35.44 282 LEU A CA 1
ATOM 2171 C C . LEU A 1 282 ? 11.908 -36.754 0.128 1.00 35.44 282 LEU A C 1
ATOM 2173 O O . LEU A 1 282 ? 10.985 -36.709 0.946 1.00 35.44 282 LEU A O 1
ATOM 2177 N N . PRO A 1 283 ? 13.191 -36.897 0.510 1.00 34.97 283 PRO A N 1
ATOM 2178 C CA . PRO A 1 283 ? 13.600 -36.974 1.909 1.00 34.97 283 PRO A CA 1
ATOM 2179 C C . PRO A 1 283 ? 13.327 -35.655 2.643 1.00 34.97 283 PRO A C 1
ATOM 2181 O O . PRO A 1 283 ? 13.518 -34.567 2.097 1.00 34.97 283 PRO A O 1
ATOM 2184 N N . ALA A 1 284 ? 12.888 -35.763 3.897 1.00 32.69 284 ALA A N 1
ATOM 2185 C CA . ALA A 1 284 ? 12.648 -34.627 4.774 1.00 32.69 284 ALA A CA 1
ATOM 2186 C C . ALA A 1 284 ? 13.956 -33.856 5.014 1.00 32.69 284 ALA A C 1
ATOM 2188 O O . ALA A 1 284 ? 14.930 -34.408 5.523 1.00 32.69 284 ALA A O 1
ATOM 2189 N N . THR A 1 285 ? 13.989 -32.577 4.647 1.00 37.59 285 THR A N 1
ATOM 2190 C CA . THR A 1 285 ? 15.076 -31.674 5.040 1.00 37.59 285 THR A CA 1
ATOM 2191 C C . THR A 1 285 ? 14.958 -31.329 6.528 1.00 37.59 285 THR A C 1
ATOM 2193 O O . THR A 1 285 ? 13.848 -31.015 6.969 1.00 37.59 285 THR A O 1
ATOM 2196 N N . PRO A 1 286 ? 16.064 -31.347 7.294 1.00 36.25 286 PRO A N 1
ATOM 2197 C CA . PRO A 1 286 ? 16.057 -31.037 8.719 1.00 36.25 286 PRO A CA 1
ATOM 2198 C C . PRO A 1 286 ? 15.712 -29.565 8.980 1.00 36.25 286 PRO A C 1
ATOM 2200 O O . PRO A 1 286 ? 16.033 -28.675 8.189 1.00 36.25 286 PRO A O 1
ATOM 2203 N N . GLU A 1 287 ? 15.033 -29.339 10.104 1.00 44.97 287 GLU A N 1
ATOM 2204 C CA . GLU A 1 287 ? 14.648 -28.037 10.641 1.00 44.97 287 GLU A CA 1
ATOM 2205 C C . GLU A 1 287 ? 15.839 -27.067 10.678 1.00 44.97 287 GLU A C 1
ATOM 2207 O O . GLU A 1 287 ? 16.829 -27.283 11.372 1.00 44.97 287 GLU A O 1
ATOM 2212 N N . LEU A 1 288 ? 15.733 -25.965 9.935 1.00 41.41 288 LEU A N 1
ATOM 2213 C CA . LEU A 1 288 ? 16.638 -24.829 10.072 1.00 41.41 288 LEU A CA 1
ATOM 2214 C C . LEU A 1 288 ? 16.243 -24.040 11.322 1.00 41.41 288 LEU A C 1
ATOM 2216 O O . LEU A 1 288 ? 15.178 -23.418 11.365 1.00 41.41 288 LEU A O 1
ATOM 2220 N N . GLU A 1 289 ? 17.120 -24.072 12.323 1.00 40.88 289 GLU A N 1
ATOM 2221 C CA . GLU A 1 289 ? 17.036 -23.259 13.532 1.00 40.88 289 GLU A CA 1
ATOM 2222 C C . GLU A 1 289 ? 16.810 -21.770 13.224 1.00 40.88 289 GLU A C 1
ATOM 2224 O O . GLU A 1 289 ? 17.334 -21.199 12.261 1.00 40.88 289 GLU A O 1
ATOM 2229 N N . ALA A 1 290 ? 16.033 -21.114 14.089 1.00 40.62 290 ALA A N 1
ATOM 2230 C CA . ALA A 1 290 ? 15.774 -19.685 13.995 1.00 40.62 290 ALA A CA 1
ATOM 2231 C C . ALA A 1 290 ? 17.073 -18.860 14.155 1.00 40.62 290 ALA A C 1
ATOM 2233 O O . ALA A 1 290 ? 17.877 -19.141 15.049 1.00 40.62 290 ALA A O 1
ATOM 2234 N N . PRO A 1 291 ? 17.273 -17.803 13.342 1.00 46.00 291 PRO A N 1
ATOM 2235 C CA . PRO A 1 291 ? 18.474 -16.972 13.388 1.00 46.00 291 PRO A CA 1
ATOM 2236 C C . PRO A 1 291 ? 18.623 -16.242 14.731 1.00 46.00 291 PRO A C 1
ATOM 2238 O O . PRO A 1 291 ? 17.639 -15.840 15.347 1.00 46.00 291 PRO A O 1
ATOM 2241 N N . ALA A 1 292 ? 19.870 -16.020 15.156 1.00 39.53 292 ALA A N 1
ATOM 2242 C CA . ALA A 1 292 ? 20.250 -15.579 16.506 1.00 39.53 292 ALA A CA 1
ATOM 2243 C C . ALA A 1 292 ? 19.569 -14.293 17.021 1.00 39.53 292 ALA A C 1
ATOM 2245 O O . ALA A 1 292 ? 19.420 -14.122 18.226 1.00 39.53 292 ALA A O 1
ATOM 2246 N N . TRP A 1 293 ? 19.087 -13.414 16.142 1.00 49.84 293 TRP A N 1
ATOM 2247 C CA . TRP A 1 293 ? 18.353 -12.205 16.538 1.00 49.84 293 TRP A CA 1
ATOM 2248 C C . TRP A 1 293 ? 16.888 -12.467 16.945 1.00 49.84 293 TRP A C 1
ATOM 2250 O O . TRP A 1 293 ? 16.217 -11.554 17.411 1.00 49.84 293 TRP A O 1
ATOM 2260 N N . MET A 1 294 ? 16.386 -13.700 16.783 1.00 39.22 294 MET A N 1
ATOM 2261 C CA . MET A 1 294 ? 15.099 -14.170 17.325 1.00 39.22 294 MET A CA 1
ATOM 2262 C C . MET A 1 294 ? 15.213 -14.780 18.731 1.00 39.22 294 MET A C 1
ATOM 2264 O O . MET A 1 294 ? 14.194 -15.155 19.307 1.00 39.22 294 MET A O 1
ATOM 2268 N N . LYS A 1 295 ? 16.422 -14.884 19.298 1.00 44.94 295 LYS A N 1
ATOM 2269 C CA . LYS A 1 295 ? 16.644 -15.339 20.675 1.00 44.94 295 LYS A CA 1
ATOM 2270 C C . LYS A 1 295 ? 16.979 -14.131 21.564 1.00 44.94 295 LYS A C 1
ATOM 2272 O O . LYS A 1 295 ? 18.141 -13.955 21.917 1.00 44.94 295 LYS A O 1
ATOM 2277 N N . LYS A 1 296 ? 15.977 -13.289 21.856 1.00 42.19 296 LYS A N 1
ATOM 2278 C CA . LYS A 1 296 ? 15.810 -12.432 23.056 1.00 42.19 296 LYS A CA 1
ATOM 2279 C C . LYS A 1 296 ? 14.588 -11.527 22.910 1.00 42.19 2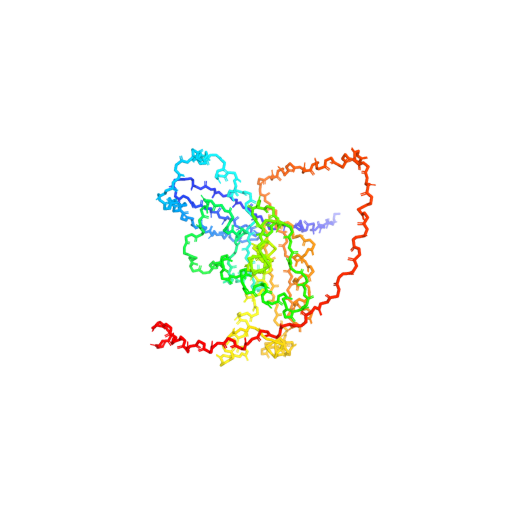96 LYS A C 1
ATOM 2281 O O . LYS A 1 296 ? 14.440 -10.902 21.838 1.00 42.19 296 LYS A O 1
#

Radius of gyration: 23.5 Å; chains: 1; bounding box: 59×88×63 Å

Secondary structure (DSSP, 8-state):
-----------PPPEEEEEEETTTTEEEEEEE-SSS--EEEEEEEEPPPPPPSS------PPPHHHHHHHHHTS-EEEEEE--STT--EEEEEEE-----SS--EE-S--TTBPPHHHHHHHHHHHHHHTT-----GGGGTTS-GGGS-HHHHHHHTTHHHHTSHHHHHHHHHHHHHHHHH-TT--SS--HHHHHHHHH---TTSPPPEEEEEESSPPPHHHHHHHHHHHHHH--EEEEEEPEESS--------------S---PPP----------PPPPPPPPPP-PPPGGG--

Sequence (296 aa):
MSSSDTDDALDTVPLFIHVYDSTTNTLKVVFQDCAEPRIIHKFSHQPAATPPTEIATATATPNSKEVETQQLNKVTGFLALPGSLRKTSILAWAQSGYKAGPQTHLASSGSGTLSNSLWSKRVVRVADLLGVKIGNPNDSASRPLNSLGDDEAEAIRGRYLAAHVEPKLAVHALYVLLKDFLPKGRGRISLSHLRVLRNARWEDGSKPRFQIVISRGACIWCRRFVRTLANVSGIDLTIVVGQRLTKVEYASSTRSRDNSTPYTPRKAKEKVEPKGILPKPLPATPELEAPAWMKK

pLDDT: mean 71.57, std 22.72, range [28.72, 98.0]